Protein AF-A0A9P8F745-F1 (afdb_monomer)

InterPro domains:
  IPR023198 Phosphoglycolate phosphatase-like, domain 2 [G3DSA:1.10.150.240] 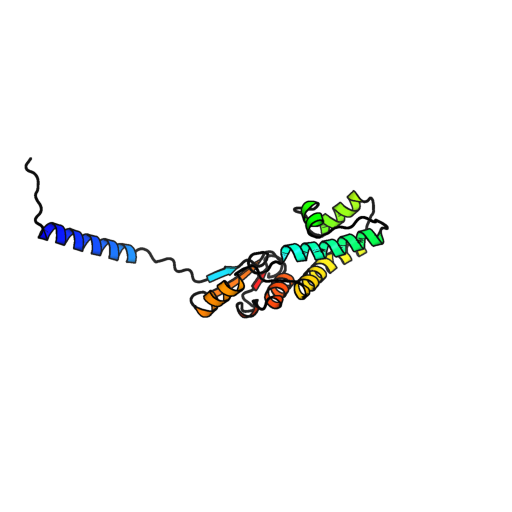(49-125)
  IPR023214 HAD superfamily [G3DSA:3.40.50.1000] (37-180)
  IPR036412 HAD-like superfamily [SSF56784] (22-182)
  IPR041492 Haloacid dehalogenase-like hydrolase [PF13419] (37-172)
  IPR051600 Beta-phosphoglucomutase-like [PTHR46193] (35-173)

Mean predicted aligned error: 8.04 Å

Nearest PDB structures (foldseek):
  6w04-assembly1_A  TM=7.449E-01  e=1.302E-06  Entamoeba histolytica
  4uau-assembly2_B  TM=7.061E-01  e=2.812E-05  Cereibacter sphaeroides
  4uas-assembly2_B  TM=7.141E-01  e=5.387E-05  Cereibacter sphaeroides
  2pke-assembly1_B  TM=6.139E-01  e=7.239E-05  Xanthomonas campestris pv. campestris
  3ddh-assembly1_B  TM=5.940E-01  e=6.837E-04  Bacteroides thetaiotaomicron

Foldseek 3Di:
DDDDDDDPVRVVVVVVVVVVVVVVVVVVDPDPQAAADEFEQDLTWKVQQQLLLQLLQVLLVVVCVVVVHPDGDGSVRLCVVQPPDDSLSSVVVSCVVVVHDDPPVRSVVSVVCSLVSSLVSLLVDMETNPCNLVVLVVVLVVNRYHYAYEYQDDQSNRCSRCVSHVNVVSHDSVRYYHPNYRD

Sequence (183 aa):
MAPVSFSFEQLLGYLILWISIIQWLRWLTPEQKIKEILFDCDNTLVLSEHLAFEACAELANEILEKHGKSDRYTGPQLLKEFVGQNFRGMMVSLQKKYGFEIPEAEFNQYVDRELGKVVETLEKKAEPCDGATEVLEKLFKSKKYGLAVVSSSALSRVQASIRKVGQDKFFPAEHVYSAATSL

Solvent-accessible surface area (backbone atoms only — not comparable to full-atom values): 10322 Å² total; per-residue (Å²): 135,81,83,88,80,77,53,71,66,55,54,50,50,52,50,53,52,51,53,51,50,53,55,52,53,55,69,74,47,78,76,86,72,77,51,68,49,78,35,52,42,73,72,53,41,24,52,41,59,66,44,40,33,35,35,52,16,53,54,52,31,52,54,30,48,77,70,75,42,85,69,76,55,48,20,72,56,44,50,69,73,42,61,97,52,55,72,68,51,42,52,55,51,48,28,67,74,71,73,54,84,72,57,67,73,60,46,49,52,53,57,69,43,44,65,56,43,26,30,54,43,27,57,73,65,38,43,60,27,90,66,30,64,63,51,48,52,54,49,65,72,63,69,68,49,51,54,31,41,47,30,72,52,46,45,68,45,52,51,31,39,32,50,53,55,64,51,39,85,71,34,61,77,93,35,56,44,15,78,64,59,67,123

Radius of gyration: 28.06 Å; Cα contacts (8 Å, |Δi|>4): 211; chains: 1; bounding box: 51×67×80 Å

Structure (mmCIF, N/CA/C/O backbone):
data_AF-A0A9P8F745-F1
#
_entry.id   AF-A0A9P8F745-F1
#
loop_
_atom_site.group_PDB
_atom_site.id
_atom_site.type_symbol
_atom_site.label_atom_id
_atom_site.label_alt_id
_atom_site.label_comp_id
_atom_site.label_asym_id
_atom_site.label_entity_id
_atom_site.label_seq_id
_atom_site.pdbx_PDB_ins_code
_atom_site.Cartn_x
_atom_site.Cartn_y
_atom_site.Cartn_z
_atom_site.occupancy
_atom_site.B_iso_or_equiv
_atom_site.auth_seq_id
_atom_site.auth_comp_id
_atom_site.auth_asym_id
_atom_site.auth_atom_id
_atom_site.pdbx_PDB_model_num
ATOM 1 N N . MET A 1 1 ? -26.066 57.399 45.567 1.00 51.62 1 MET A N 1
ATOM 2 C CA . MET A 1 1 ? -26.634 56.044 45.401 1.00 51.62 1 MET A CA 1
ATOM 3 C C . MET A 1 1 ? -25.919 55.132 46.378 1.00 51.62 1 MET A C 1
ATOM 5 O O . MET A 1 1 ? -24.697 55.100 46.343 1.00 51.62 1 MET A O 1
ATOM 9 N N . ALA A 1 2 ? -26.644 54.504 47.305 1.00 54.00 2 ALA A N 1
ATOM 10 C CA . ALA A 1 2 ? -26.044 53.580 48.267 1.00 54.00 2 ALA A CA 1
ATOM 11 C C . ALA A 1 2 ? -25.648 52.270 47.558 1.00 54.00 2 ALA A C 1
ATOM 13 O O . ALA A 1 2 ? -26.381 51.842 46.662 1.00 54.00 2 ALA A O 1
ATOM 14 N N . PRO A 1 3 ? -24.516 51.640 47.916 1.00 66.88 3 PRO A N 1
ATOM 15 C CA . PRO A 1 3 ? -24.154 50.346 47.357 1.00 66.88 3 PRO A CA 1
ATOM 16 C C . PRO A 1 3 ? -25.160 49.288 47.821 1.00 66.88 3 PRO A C 1
ATOM 18 O O . PRO A 1 3 ? -25.469 49.188 49.008 1.00 66.88 3 PRO A O 1
ATOM 21 N N . VAL A 1 4 ? -25.678 48.505 46.877 1.00 76.69 4 VAL A N 1
ATOM 22 C CA . VAL A 1 4 ? -26.504 47.333 47.179 1.00 76.69 4 VAL A CA 1
ATOM 23 C C . VAL A 1 4 ? -25.579 46.262 47.756 1.00 76.69 4 VAL A C 1
ATOM 25 O O . VAL A 1 4 ? -24.688 45.781 47.056 1.00 76.69 4 VAL A O 1
ATOM 28 N N . SER A 1 5 ? -25.751 45.917 49.032 1.00 78.12 5 SER A N 1
ATOM 29 C CA . SER A 1 5 ? -25.056 44.793 49.661 1.00 78.12 5 SER A CA 1
ATOM 30 C C . SER A 1 5 ? -25.930 43.543 49.594 1.00 78.12 5 SER A C 1
ATOM 32 O O . SER A 1 5 ? -27.111 43.574 49.935 1.00 78.12 5 SER A O 1
ATOM 34 N N . PHE A 1 6 ? -25.348 42.436 49.139 1.00 84.62 6 PHE A N 1
ATOM 35 C CA . PHE A 1 6 ? -26.005 41.132 49.151 1.00 84.62 6 PHE A CA 1
ATOM 36 C C . PHE A 1 6 ? -25.604 40.362 50.405 1.00 84.62 6 PHE A C 1
ATOM 38 O O . PHE A 1 6 ? -24.438 40.391 50.810 1.00 84.62 6 PHE A O 1
ATOM 45 N N . SER A 1 7 ? -26.558 39.655 51.011 1.00 89.06 7 SER A N 1
ATOM 46 C CA . SER A 1 7 ? -26.241 38.713 52.084 1.00 89.06 7 SER A CA 1
ATOM 47 C C . SER A 1 7 ? -25.513 37.486 51.522 1.00 89.06 7 SER A C 1
ATOM 49 O O . SER A 1 7 ? -25.638 37.143 50.344 1.00 89.06 7 SER A O 1
ATOM 51 N N . PHE A 1 8 ? -24.765 36.788 52.377 1.00 87.19 8 PHE A N 1
ATOM 52 C CA . PHE A 1 8 ? -24.106 35.533 52.006 1.00 87.19 8 PHE A CA 1
ATOM 53 C C . PHE A 1 8 ? -25.104 34.492 51.467 1.00 87.19 8 PHE A C 1
ATOM 55 O O . PHE A 1 8 ? -24.829 33.826 50.472 1.00 87.19 8 PHE A O 1
ATOM 62 N N . GLU A 1 9 ? -26.295 34.405 52.064 1.00 91.38 9 GLU A N 1
ATOM 63 C CA . GLU A 1 9 ? -27.364 33.502 51.621 1.00 91.38 9 GLU A CA 1
ATOM 64 C C . GLU A 1 9 ? -27.894 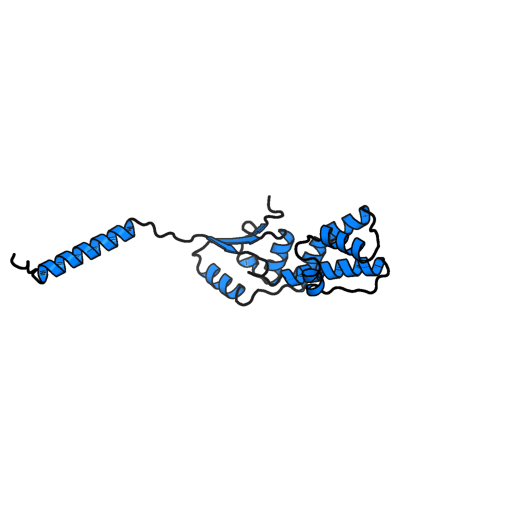33.855 50.226 1.00 91.38 9 GLU A C 1
ATOM 66 O O . GLU A 1 9 ? -28.142 32.961 49.418 1.00 91.38 9 GLU A O 1
ATOM 71 N N . GLN A 1 10 ? -28.015 35.148 49.904 1.00 88.56 10 GLN A N 1
ATOM 72 C CA . GLN A 1 10 ? -28.413 35.594 48.567 1.00 88.56 10 GLN A CA 1
ATOM 73 C C . GLN A 1 10 ? -27.355 35.225 47.526 1.00 88.56 10 GLN A C 1
ATOM 75 O O . GLN A 1 10 ? -27.693 34.692 46.471 1.00 88.56 10 GLN A O 1
ATOM 80 N N . LEU A 1 11 ? -26.074 35.450 47.832 1.00 89.00 11 LEU A N 1
ATOM 81 C CA . LEU A 1 11 ? -24.965 35.057 46.958 1.00 89.00 11 LEU A CA 1
ATOM 82 C C . LEU A 1 11 ? -24.930 33.539 46.731 1.00 89.00 11 LEU A C 1
ATOM 84 O O . LEU A 1 11 ? -24.741 33.095 45.598 1.00 89.00 11 LEU A O 1
ATOM 88 N N . LEU A 1 12 ? -25.176 32.745 47.778 1.00 90.44 12 LEU A N 1
ATOM 89 C CA . LEU A 1 12 ? -25.261 31.288 47.679 1.00 90.44 12 LEU A CA 1
ATOM 90 C C . LEU A 1 12 ? -26.456 30.846 46.819 1.00 90.44 12 LEU A C 1
ATOM 92 O O . LEU A 1 12 ? -26.308 29.971 45.967 1.00 90.44 12 LEU A O 1
ATOM 96 N N . GLY A 1 13 ? -27.617 31.487 46.981 1.00 90.19 13 GLY A N 1
ATOM 97 C CA . GLY A 1 13 ? -28.804 31.238 46.160 1.00 90.19 13 GLY A CA 1
ATOM 98 C C . GLY A 1 13 ? -28.572 31.530 44.675 1.00 90.19 13 GLY A C 1
ATOM 99 O O . GLY A 1 13 ? -28.909 30.703 43.826 1.00 90.19 13 GLY A O 1
ATOM 100 N N . TYR A 1 14 ? -27.928 32.657 44.348 1.00 91.25 14 TYR A N 1
ATOM 101 C CA . TYR A 1 14 ? -27.549 32.967 42.967 1.00 91.25 14 TYR A CA 1
ATOM 102 C C . TYR A 1 14 ? -26.562 31.944 42.405 1.00 91.25 14 TYR A C 1
ATOM 104 O O . TYR A 1 14 ? -26.736 31.504 41.271 1.00 91.25 14 TYR A O 1
ATOM 112 N N . LEU A 1 15 ? -25.564 31.518 43.184 1.00 89.38 15 LEU A N 1
ATOM 113 C CA . LEU A 1 15 ? -24.601 30.506 42.751 1.00 89.38 15 LEU A CA 1
ATOM 114 C C . LEU A 1 15 ? -25.287 29.169 42.424 1.00 89.38 15 LEU A C 1
ATOM 116 O O . LEU A 1 15 ? -25.011 28.580 41.381 1.00 89.38 15 LEU A O 1
ATOM 120 N N . ILE A 1 16 ? -26.213 28.713 43.272 1.00 91.44 16 ILE A N 1
ATOM 121 C CA . ILE A 1 16 ? -26.980 27.477 43.045 1.00 91.44 16 ILE A CA 1
ATOM 122 C C . ILE A 1 16 ? -27.846 27.594 41.783 1.00 91.44 16 ILE A C 1
ATOM 124 O O . ILE A 1 16 ? -27.880 26.664 40.969 1.00 91.44 16 ILE A O 1
ATOM 128 N N . LEU A 1 17 ? -28.511 28.737 41.581 1.00 90.12 17 LEU A N 1
ATOM 129 C CA . LEU A 1 17 ? -29.313 28.997 40.385 1.00 90.12 17 LEU A CA 1
ATOM 130 C C . LEU A 1 17 ? -28.442 28.978 39.120 1.00 90.12 17 LEU A C 1
ATOM 132 O O . LEU A 1 17 ? -28.791 28.320 38.143 1.00 90.12 17 LEU A O 1
ATOM 136 N N . TRP A 1 18 ? -27.277 29.629 39.154 1.00 89.12 18 TRP A N 1
ATOM 137 C CA . TRP A 1 18 ? -26.322 29.641 38.045 1.00 89.12 18 TRP A CA 1
ATOM 138 C C . TRP A 1 18 ? -25.761 28.250 37.734 1.00 89.12 18 TRP A C 1
ATOM 140 O O . TRP A 1 18 ? -25.708 27.874 36.565 1.00 89.12 18 TRP A O 1
ATOM 150 N N . I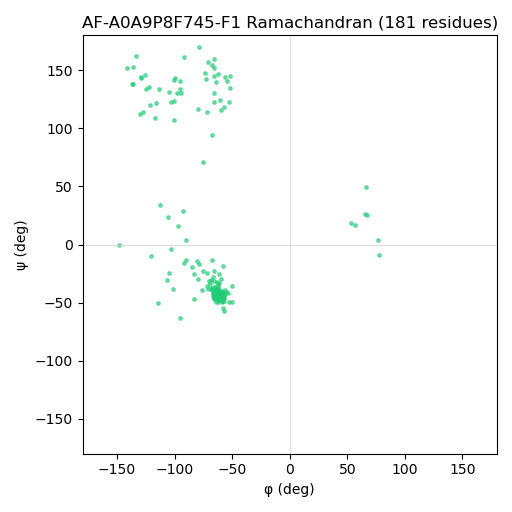LE A 1 19 ? -25.405 27.447 38.744 1.00 89.25 19 ILE A N 1
ATOM 151 C CA . ILE A 1 19 ? -24.969 26.052 38.548 1.00 89.25 19 ILE A CA 1
ATOM 152 C C . ILE A 1 19 ? -26.082 25.229 37.890 1.00 89.25 19 ILE A C 1
ATOM 154 O O . ILE A 1 19 ? -25.815 24.471 36.957 1.00 89.25 19 ILE A O 1
ATOM 158 N N . SER A 1 20 ? -27.327 25.410 38.333 1.00 86.19 20 SER A N 1
ATOM 159 C CA . SER A 1 20 ? -28.492 24.705 37.787 1.00 86.19 20 SER A CA 1
ATOM 160 C C . SER A 1 20 ? -28.756 25.093 36.330 1.00 86.19 20 SER A C 1
ATOM 162 O O . SER A 1 20 ? -28.989 24.224 35.493 1.00 86.19 20 SER A O 1
ATOM 164 N N . ILE A 1 21 ? -28.641 26.384 36.001 1.00 87.25 21 ILE A N 1
ATOM 165 C CA . ILE A 1 21 ? -28.754 26.891 34.628 1.00 87.25 21 ILE A CA 1
ATOM 166 C C . ILE A 1 21 ? -27.624 26.336 33.753 1.00 87.25 21 ILE A C 1
ATOM 168 O O . ILE A 1 21 ? -27.895 25.875 32.652 1.00 87.25 21 ILE A O 1
ATOM 172 N N . ILE A 1 22 ? -26.374 26.308 34.228 1.00 83.75 22 ILE A N 1
ATOM 173 C CA . ILE A 1 22 ? -25.235 25.746 33.478 1.00 83.75 22 ILE A CA 1
ATOM 174 C C . ILE A 1 22 ? -25.420 24.243 33.231 1.00 83.75 22 ILE A C 1
ATOM 176 O O . ILE A 1 22 ? -25.158 23.763 32.127 1.00 83.75 22 ILE A O 1
ATOM 180 N N . GLN A 1 23 ? -25.884 23.488 34.231 1.00 80.12 23 GLN A N 1
ATOM 181 C CA . GLN A 1 23 ? -26.196 22.069 34.059 1.00 80.12 23 GLN A CA 1
ATOM 182 C C . GLN A 1 23 ? -27.321 21.874 33.039 1.00 80.12 23 GLN A C 1
ATOM 184 O O . GLN A 1 23 ? -27.172 21.063 32.130 1.00 80.12 23 GLN A O 1
ATOM 189 N N . TRP A 1 24 ? -28.400 22.653 33.124 1.00 79.38 24 TRP A N 1
ATOM 190 C CA . TRP A 1 24 ? -29.508 22.607 32.169 1.00 79.38 24 TRP A CA 1
ATOM 191 C C . TRP A 1 24 ? -29.086 23.010 30.745 1.00 79.38 24 TRP A C 1
ATOM 193 O O . TRP A 1 24 ? -29.456 22.347 29.780 1.00 79.38 24 TRP A O 1
ATOM 203 N N . LEU A 1 25 ? -28.225 24.020 30.598 1.00 78.19 25 LEU A N 1
ATOM 204 C CA . LEU A 1 25 ? -27.642 24.410 29.311 1.00 78.19 25 LEU A CA 1
ATOM 205 C C . LEU A 1 25 ? -26.753 23.303 28.717 1.00 78.19 25 LEU A C 1
ATOM 207 O O . LEU A 1 25 ? -26.805 23.087 27.510 1.00 78.19 25 LEU A O 1
ATOM 211 N N . ARG A 1 26 ? -26.003 22.541 29.534 1.00 71.81 26 ARG A N 1
ATOM 212 C CA . ARG A 1 26 ? -25.267 21.345 29.059 1.00 71.81 26 ARG A CA 1
ATOM 213 C C . ARG A 1 26 ? -26.200 20.251 28.538 1.00 71.81 26 ARG A C 1
ATOM 215 O O . ARG A 1 26 ? -25.819 19.542 27.616 1.00 71.81 26 ARG A O 1
ATOM 222 N N . TRP A 1 27 ? -27.407 20.122 29.091 1.00 66.88 27 TRP A N 1
ATOM 223 C CA . TRP A 1 27 ? -28.435 19.204 28.581 1.00 66.88 27 TRP A CA 1
ATOM 224 C C . TRP A 1 27 ? -29.059 19.672 27.257 1.00 66.88 27 TRP A C 1
ATOM 226 O O . TRP A 1 27 ? -29.545 18.842 26.492 1.00 66.88 27 TRP A O 1
ATOM 236 N N . LEU A 1 28 ? -29.031 20.977 26.969 1.00 72.56 28 LEU A N 1
ATOM 237 C CA . LEU A 1 28 ? -29.538 21.551 25.718 1.00 72.56 28 LEU A CA 1
ATOM 238 C C . LEU A 1 28 ? -28.560 21.433 24.544 1.00 72.56 28 LEU A C 1
ATOM 240 O O . LEU A 1 28 ? -28.965 21.601 23.396 1.00 72.56 28 LEU A O 1
ATOM 244 N N . THR A 1 29 ? -27.294 21.115 24.808 1.00 63.59 29 THR A N 1
ATOM 245 C CA . THR A 1 29 ? -26.320 20.750 23.779 1.00 63.59 29 THR A CA 1
ATOM 246 C C . THR A 1 29 ? -26.176 19.231 23.756 1.00 63.59 29 THR A C 1
ATOM 248 O O . THR A 1 29 ? -25.564 18.681 24.674 1.00 63.59 29 THR A O 1
ATOM 251 N N . PRO A 1 30 ? -26.706 18.519 22.743 1.00 67.12 30 PRO A N 1
ATOM 252 C CA . PRO A 1 30 ? -26.420 17.103 22.590 1.00 67.12 30 PRO A CA 1
ATOM 253 C C . PRO A 1 30 ? -24.906 16.934 22.496 1.00 67.12 30 PRO A C 1
ATOM 255 O O . PRO A 1 30 ? -24.269 17.478 21.594 1.00 67.12 30 PRO A O 1
ATOM 258 N N . GLU A 1 31 ? -24.320 16.207 23.441 1.00 70.31 31 GLU A N 1
ATOM 259 C CA . GLU A 1 31 ? -22.910 15.853 23.369 1.00 70.31 31 GLU A CA 1
ATOM 260 C C . GLU A 1 31 ? -22.712 15.045 22.078 1.00 70.31 31 GLU A C 1
ATOM 262 O O . GLU A 1 31 ? -23.325 13.987 21.898 1.00 70.31 31 GLU A O 1
ATOM 267 N N . GLN A 1 32 ? -21.930 15.575 21.134 1.00 72.44 32 GLN A N 1
ATOM 268 C CA . GLN A 1 32 ? -21.650 14.885 19.878 1.00 72.44 32 GLN A CA 1
ATOM 269 C C . GLN A 1 32 ? -20.804 13.648 20.183 1.00 72.44 32 GLN A C 1
ATOM 271 O O . GLN A 1 32 ? -19.583 13.711 20.310 1.00 72.44 32 GLN A O 1
ATOM 276 N N . LYS A 1 33 ? -21.473 12.505 20.344 1.00 85.25 33 LYS A N 1
ATOM 277 C CA . LYS A 1 33 ? -20.813 11.225 20.580 1.00 85.25 33 LYS A CA 1
ATOM 278 C C . LYS A 1 33 ? -20.309 10.670 19.258 1.00 85.25 33 LYS A C 1
ATOM 280 O O . LYS A 1 33 ? -21.103 10.345 18.376 1.00 85.25 33 LYS A O 1
ATOM 285 N N . ILE A 1 34 ? -18.991 10.538 19.154 1.00 91.81 34 ILE A N 1
ATOM 286 C CA . ILE A 1 34 ? -18.337 9.802 18.073 1.00 91.81 34 ILE A CA 1
ATOM 287 C C . ILE A 1 34 ? -18.818 8.349 18.143 1.00 91.81 34 ILE A C 1
ATOM 289 O O . ILE A 1 34 ? -18.726 7.720 19.197 1.00 91.81 34 ILE A O 1
ATOM 293 N N . LYS A 1 35 ? -19.365 7.841 17.035 1.00 94.94 35 LYS A N 1
ATOM 294 C CA . LYS A 1 35 ? -19.859 6.458 16.916 1.00 94.94 35 LYS A CA 1
ATOM 295 C C . LYS A 1 35 ? -18.944 5.576 16.077 1.00 94.94 35 LYS A C 1
ATOM 297 O O . LYS A 1 35 ? -18.853 4.386 16.339 1.00 94.94 35 LYS A O 1
ATOM 302 N N . GLU A 1 36 ? -18.266 6.171 15.105 1.00 96.31 36 GLU A N 1
ATOM 303 C CA . GLU A 1 36 ? -17.470 5.475 14.101 1.00 96.31 36 GLU A CA 1
ATOM 304 C C . GLU A 1 36 ? -16.079 6.096 14.034 1.00 96.31 36 GLU A C 1
ATOM 306 O O . GLU A 1 36 ? -15.938 7.318 14.151 1.00 96.31 36 GLU A O 1
ATOM 311 N N . ILE A 1 37 ? -15.063 5.263 13.826 1.00 97.75 37 ILE A N 1
ATOM 312 C CA . ILE A 1 37 ? -13.706 5.702 13.506 1.00 97.75 37 ILE A CA 1
ATOM 313 C C . ILE A 1 37 ? -13.326 5.083 12.165 1.00 97.75 37 ILE A C 1
ATOM 315 O O . ILE A 1 37 ? -13.315 3.860 12.010 1.00 97.75 37 ILE A O 1
ATOM 319 N N . LEU A 1 38 ? -13.031 5.952 11.202 1.00 98.19 38 LEU A N 1
ATOM 320 C CA . LEU A 1 38 ? -12.648 5.577 9.849 1.00 98.19 38 LEU A CA 1
ATOM 321 C C . LEU A 1 38 ? -11.134 5.737 9.712 1.00 98.19 38 LEU A C 1
ATOM 323 O O . LEU A 1 38 ? -10.607 6.823 9.954 1.00 98.19 38 LEU A O 1
ATOM 327 N N . PHE A 1 39 ? -10.449 4.660 9.349 1.00 98.50 39 PHE A N 1
ATOM 328 C CA . PHE A 1 39 ? -8.999 4.631 9.206 1.00 98.50 39 PHE A CA 1
ATOM 329 C C . PHE A 1 39 ? -8.616 4.642 7.737 1.00 98.50 39 PHE A C 1
ATOM 331 O O . PHE A 1 39 ? -9.111 3.818 6.971 1.00 98.50 39 PHE A O 1
ATOM 338 N N . ASP A 1 40 ? -7.688 5.514 7.359 1.00 98.00 40 ASP A N 1
ATOM 339 C CA . ASP A 1 40 ? -6.922 5.273 6.139 1.00 98.00 40 ASP A CA 1
ATOM 340 C C . ASP A 1 40 ? -6.033 4.030 6.311 1.00 98.00 40 ASP A C 1
ATOM 342 O O . ASP A 1 40 ? -5.757 3.600 7.430 1.00 98.00 40 ASP A O 1
ATOM 346 N N . CYS A 1 41 ? -5.600 3.427 5.208 1.00 97.69 41 CYS A N 1
ATOM 347 C CA . CYS A 1 41 ? -4.725 2.262 5.214 1.00 97.69 41 CYS A CA 1
ATOM 348 C C . CYS A 1 41 ? -3.255 2.665 5.069 1.00 97.69 41 CYS A C 1
ATOM 350 O O . CYS A 1 41 ? -2.447 2.400 5.966 1.00 97.69 41 CYS A O 1
ATOM 352 N N . ASP A 1 42 ? -2.910 3.271 3.931 1.00 95.75 42 ASP A N 1
ATOM 353 C CA . ASP A 1 42 ? -1.524 3.515 3.545 1.00 95.75 42 ASP A CA 1
ATOM 354 C C . ASP A 1 42 ? -0.865 4.516 4.498 1.00 95.75 42 ASP A C 1
ATOM 356 O O . ASP A 1 42 ? -1.350 5.622 4.711 1.00 95.75 42 ASP A O 1
ATOM 360 N N . ASN A 1 43 ? 0.232 4.093 5.124 1.00 95.44 43 ASN A N 1
ATOM 361 C CA . ASN A 1 43 ? 1.026 4.874 6.073 1.00 95.44 43 ASN A CA 1
ATOM 362 C C . ASN A 1 43 ? 0.239 5.415 7.288 1.00 95.44 43 ASN A C 1
ATOM 364 O O . ASN A 1 43 ? 0.727 6.284 8.010 1.00 95.44 43 ASN A O 1
ATOM 368 N N . THR A 1 44 ? -0.949 4.861 7.542 1.00 97.88 44 THR A N 1
ATOM 369 C CA . THR A 1 44 ? -1.751 5.087 8.753 1.00 97.88 44 THR A CA 1
ATOM 370 C C . THR A 1 44 ? -1.857 3.800 9.565 1.00 97.88 44 THR A C 1
ATOM 372 O O . THR A 1 44 ? -1.580 3.788 10.763 1.00 97.88 44 THR A O 1
ATOM 375 N N . LEU A 1 45 ? -2.234 2.701 8.907 1.00 98.50 45 LEU A N 1
ATOM 376 C CA . LEU A 1 45 ? -2.332 1.374 9.515 1.00 98.50 45 LEU A CA 1
ATOM 377 C C . LEU A 1 45 ? -1.135 0.486 9.172 1.00 98.50 45 LEU A C 1
ATOM 379 O O . LEU A 1 45 ? -0.665 -0.280 10.020 1.00 98.50 45 LEU A O 1
ATOM 383 N N . VAL A 1 46 ? -0.652 0.591 7.933 1.00 98.50 46 VAL A N 1
ATOM 384 C CA . VAL A 1 46 ? 0.374 -0.279 7.351 1.00 98.50 46 VAL A CA 1
ATOM 385 C C . VAL A 1 46 ? 1.393 0.564 6.589 1.00 98.50 46 VAL A C 1
ATOM 387 O O . VAL A 1 46 ? 1.024 1.468 5.842 1.00 98.50 46 VAL A O 1
ATOM 390 N N . LEU A 1 47 ? 2.679 0.243 6.731 1.00 97.19 47 LEU A N 1
ATOM 391 C CA . LEU A 1 47 ? 3.773 0.842 5.964 1.00 97.19 47 LEU A CA 1
ATOM 392 C C . LEU A 1 47 ? 3.782 0.278 4.532 1.00 97.19 47 LEU A C 1
ATOM 394 O O . LEU A 1 47 ? 4.637 -0.523 4.166 1.00 97.19 47 LEU A O 1
ATOM 398 N N . SER A 1 48 ? 2.804 0.660 3.715 1.00 95.12 48 SER A N 1
ATOM 399 C CA . SER A 1 48 ? 2.547 0.047 2.403 1.00 95.12 48 SER A CA 1
ATOM 400 C C . SER A 1 48 ? 2.993 0.887 1.209 1.00 95.12 48 SER A C 1
ATOM 402 O O . SER A 1 48 ? 3.270 0.324 0.150 1.00 95.12 48 SER A O 1
ATOM 404 N N . GLU A 1 49 ? 3.104 2.211 1.340 1.00 91.75 49 GLU A N 1
ATOM 405 C CA . GLU A 1 49 ? 3.398 3.080 0.195 1.00 91.75 49 GLU A CA 1
ATOM 406 C C . GLU A 1 49 ? 4.781 2.796 -0.409 1.00 91.75 49 GLU A C 1
ATOM 408 O O . GLU A 1 49 ? 4.913 2.608 -1.619 1.00 91.75 49 GLU A O 1
ATOM 413 N N . HIS A 1 50 ? 5.811 2.679 0.432 1.00 92.19 50 HIS A N 1
ATOM 414 C CA . HIS A 1 50 ? 7.171 2.404 -0.033 1.00 92.19 50 HIS A CA 1
ATOM 415 C C . HIS A 1 50 ? 7.289 1.046 -0.749 1.00 92.19 50 HIS A C 1
ATOM 417 O O . HIS A 1 50 ? 8.022 0.940 -1.732 1.00 92.19 50 HIS A O 1
ATOM 423 N N . LEU A 1 51 ? 6.523 0.039 -0.314 1.00 95.56 51 LEU A N 1
ATOM 424 C CA . LEU A 1 51 ? 6.461 -1.287 -0.939 1.00 95.56 51 LEU A CA 1
ATOM 425 C C . LEU A 1 51 ? 5.730 -1.259 -2.283 1.00 95.56 51 LEU A C 1
ATOM 427 O O . LEU A 1 51 ? 6.131 -1.954 -3.216 1.00 95.56 51 LEU A O 1
ATOM 431 N N . ALA A 1 52 ? 4.688 -0.434 -2.414 1.00 93.00 52 ALA A N 1
ATOM 432 C CA . ALA A 1 52 ? 4.037 -0.215 -3.702 1.00 93.00 52 ALA A CA 1
ATOM 433 C C . ALA A 1 52 ? 5.013 0.416 -4.709 1.00 93.00 52 ALA A C 1
ATOM 435 O O . ALA A 1 52 ? 5.102 -0.030 -5.852 1.00 93.00 52 ALA A O 1
ATOM 436 N N . PHE A 1 53 ? 5.819 1.390 -4.277 1.00 92.38 53 PHE A N 1
ATOM 437 C CA . PHE A 1 53 ? 6.858 1.965 -5.134 1.00 92.38 53 PHE A CA 1
ATOM 438 C C . PHE A 1 53 ? 8.005 0.998 -5.432 1.00 92.38 53 PHE A C 1
ATOM 440 O O . PHE A 1 53 ? 8.538 1.023 -6.539 1.00 92.38 53 PHE A O 1
ATOM 447 N N . GLU A 1 54 ? 8.377 0.130 -4.492 1.00 94.81 54 GLU A N 1
ATOM 448 C CA . GLU A 1 54 ? 9.339 -0.947 -4.741 1.00 94.81 54 GLU A CA 1
ATOM 449 C C . GLU A 1 54 ? 8.837 -1.897 -5.840 1.00 94.81 54 GLU A C 1
ATOM 451 O O . GLU A 1 54 ? 9.563 -2.166 -6.795 1.00 94.81 54 GLU A O 1
ATOM 456 N N . ALA A 1 55 ? 7.572 -2.321 -5.773 1.00 95.69 55 ALA A N 1
ATOM 457 C CA . ALA A 1 55 ? 6.936 -3.148 -6.799 1.00 95.69 55 ALA A CA 1
ATOM 458 C C . ALA A 1 55 ? 6.924 -2.468 -8.182 1.00 95.69 55 ALA A C 1
ATOM 460 O O . ALA A 1 55 ? 7.282 -3.087 -9.188 1.00 95.69 55 ALA A O 1
ATOM 461 N N . CYS A 1 56 ? 6.571 -1.181 -8.237 1.00 95.00 56 CYS A N 1
ATOM 462 C CA . CYS A 1 56 ? 6.634 -0.388 -9.465 1.00 95.00 56 CYS A CA 1
ATOM 463 C C . CYS A 1 56 ? 8.064 -0.269 -10.010 1.00 95.00 56 CYS A C 1
ATOM 465 O O . CYS A 1 56 ? 8.260 -0.300 -11.225 1.00 95.00 56 CYS A O 1
ATOM 467 N N . ALA A 1 57 ? 9.066 -0.160 -9.133 1.00 95.75 57 ALA A N 1
ATOM 468 C CA . ALA A 1 57 ? 10.471 -0.105 -9.526 1.00 95.75 57 ALA A CA 1
ATOM 469 C C . ALA A 1 57 ? 10.960 -1.429 -10.110 1.00 95.75 57 ALA A C 1
ATOM 471 O O . ALA A 1 57 ? 11.678 -1.411 -11.107 1.00 95.75 57 ALA A O 1
ATOM 472 N N . GLU A 1 58 ? 10.523 -2.567 -9.571 1.00 96.56 58 GLU A N 1
ATOM 473 C CA . GLU A 1 58 ? 10.803 -3.874 -10.172 1.00 96.56 58 GLU A CA 1
ATOM 474 C C . GLU A 1 58 ? 10.249 -3.969 -11.604 1.00 96.56 58 GLU A C 1
ATOM 476 O O . GLU A 1 58 ? 10.984 -4.360 -12.511 1.00 96.56 58 GLU A O 1
ATOM 481 N N . LEU A 1 59 ? 9.004 -3.536 -11.844 1.00 97.19 59 LEU A N 1
ATOM 482 C CA . LEU A 1 59 ? 8.425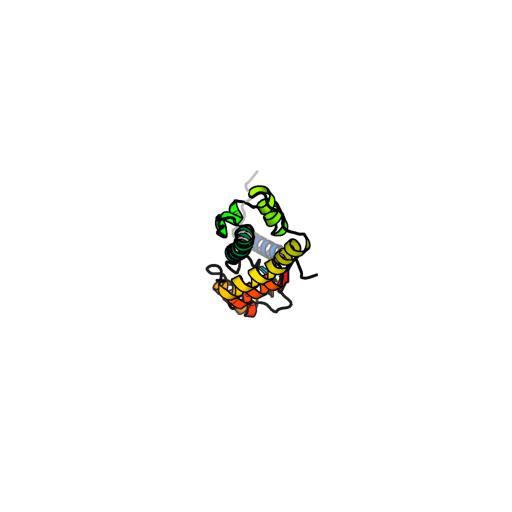 -3.526 -13.196 1.00 97.19 59 LEU A CA 1
ATOM 483 C C . LEU A 1 59 ? 9.127 -2.532 -14.130 1.00 97.19 59 LEU A C 1
ATOM 485 O O . LEU A 1 59 ? 9.404 -2.859 -15.282 1.00 97.19 59 LEU A O 1
ATOM 489 N N . ALA A 1 60 ? 9.458 -1.334 -13.644 1.00 96.00 60 ALA A N 1
ATOM 490 C CA . ALA A 1 60 ? 10.228 -0.363 -14.417 1.00 96.00 60 ALA A CA 1
ATOM 491 C C . ALA A 1 60 ? 11.599 -0.926 -14.822 1.00 96.00 60 ALA A C 1
ATOM 493 O O . ALA A 1 60 ? 12.025 -0.769 -15.965 1.00 96.00 60 ALA A O 1
ATOM 494 N N . ASN A 1 61 ? 12.272 -1.625 -13.908 1.00 97.25 61 ASN A N 1
ATOM 495 C CA . ASN A 1 61 ? 13.560 -2.260 -14.162 1.00 97.25 61 ASN A CA 1
ATOM 496 C C . ASN A 1 61 ? 13.450 -3.416 -15.163 1.00 97.25 61 ASN A C 1
ATOM 498 O O . ASN A 1 61 ? 14.320 -3.536 -16.022 1.00 97.25 61 ASN A O 1
ATOM 502 N N . GLU A 1 62 ? 12.376 -4.212 -15.104 1.00 96.94 62 GLU A N 1
ATOM 503 C CA . GLU A 1 62 ? 12.072 -5.250 -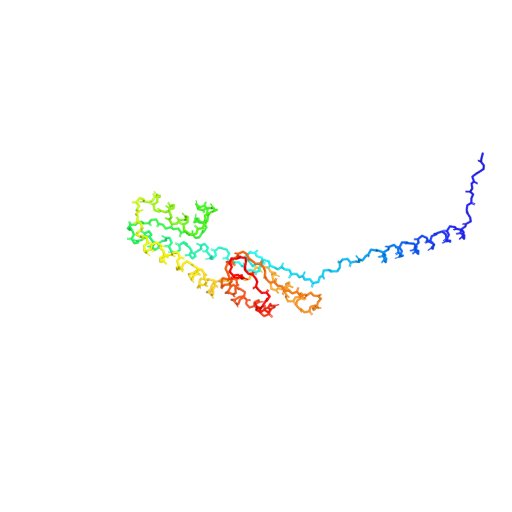16.101 1.00 96.94 62 GLU A CA 1
ATOM 504 C C . GLU A 1 62 ? 11.937 -4.640 -17.508 1.00 96.94 62 GLU A C 1
ATOM 506 O O . GLU A 1 62 ? 12.552 -5.120 -18.462 1.00 96.94 62 GLU A O 1
ATOM 511 N N . ILE A 1 63 ? 11.196 -3.531 -17.629 1.00 96.31 63 ILE A N 1
ATOM 512 C CA . ILE A 1 63 ? 11.027 -2.801 -18.894 1.00 96.31 63 ILE A CA 1
ATOM 513 C C . ILE A 1 63 ? 12.381 -2.297 -19.410 1.00 96.31 63 ILE A C 1
ATOM 515 O O . ILE A 1 63 ? 12.695 -2.468 -20.589 1.00 96.31 63 ILE A O 1
ATOM 519 N N . LEU A 1 64 ? 13.1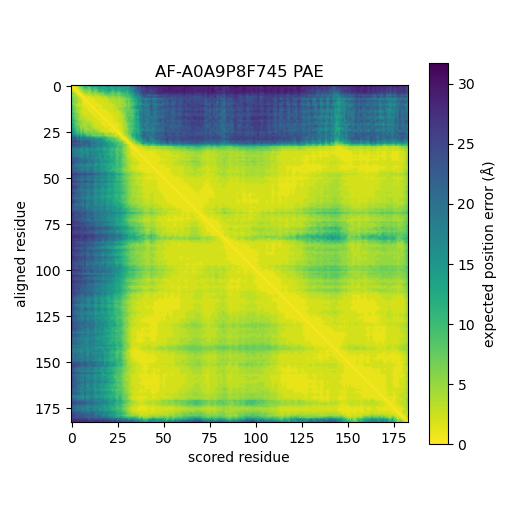95 -1.683 -18.547 1.00 97.06 64 LEU A N 1
ATOM 520 C CA . LEU A 1 64 ? 14.515 -1.167 -18.918 1.00 97.06 64 LEU A CA 1
ATOM 521 C C . LEU A 1 64 ? 15.444 -2.277 -19.398 1.00 97.06 64 LEU A C 1
ATOM 523 O O . LEU A 1 64 ? 16.099 -2.1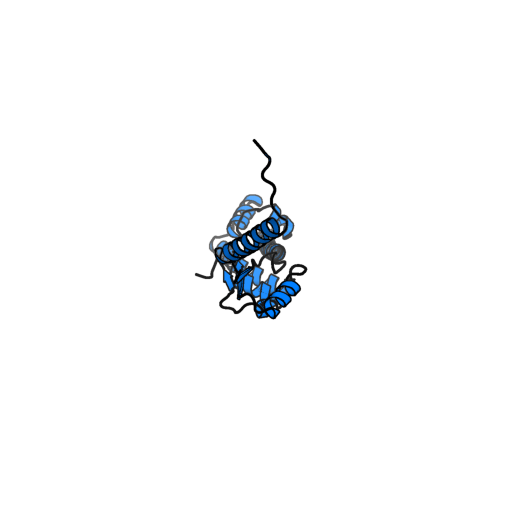26 -20.429 1.00 97.06 64 LEU A O 1
ATOM 527 N N . GLU A 1 65 ? 15.470 -3.399 -18.685 1.00 97.56 65 GLU A N 1
ATOM 528 C CA . GLU A 1 65 ? 16.272 -4.562 -19.045 1.00 97.56 65 GLU A CA 1
ATOM 529 C C . GLU A 1 65 ? 15.887 -5.116 -20.413 1.00 97.56 65 GLU A C 1
ATOM 531 O O . GLU A 1 65 ? 16.756 -5.314 -21.265 1.00 97.56 65 GLU A O 1
ATOM 536 N N . LYS A 1 66 ? 14.583 -5.268 -20.667 1.00 96.94 66 LYS A N 1
ATOM 537 C CA . LYS A 1 66 ? 14.063 -5.739 -21.953 1.00 96.94 66 LYS A CA 1
ATOM 538 C C . LYS A 1 66 ? 14.450 -4.830 -23.126 1.00 96.94 66 LYS A C 1
ATOM 540 O O . LYS A 1 66 ? 14.639 -5.316 -24.238 1.00 96.94 66 LYS A O 1
ATOM 545 N N . HIS A 1 67 ? 14.631 -3.532 -22.876 1.00 96.75 67 HIS A N 1
ATOM 546 C CA . HIS A 1 67 ? 15.068 -2.544 -23.872 1.00 96.75 67 HIS A CA 1
ATOM 547 C C . HIS A 1 67 ? 16.582 -2.266 -23.835 1.00 96.75 67 HIS A C 1
ATOM 549 O O . HIS A 1 67 ? 17.047 -1.258 -24.378 1.00 96.75 67 HIS A O 1
ATOM 555 N N . GLY A 1 68 ? 17.366 -3.137 -23.188 1.00 96.81 68 GLY A N 1
ATOM 556 C CA . GLY A 1 68 ? 18.828 -3.058 -23.161 1.00 96.81 68 GLY A CA 1
ATOM 557 C C . GLY A 1 68 ? 19.379 -1.852 -22.397 1.00 96.81 68 GLY A C 1
ATOM 558 O O . GLY A 1 68 ? 20.477 -1.385 -22.697 1.00 96.81 68 GLY A O 1
ATOM 559 N N . LYS A 1 69 ? 18.626 -1.304 -21.436 1.00 97.00 69 LYS A N 1
ATOM 560 C CA . LYS A 1 69 ? 19.054 -0.180 -20.593 1.00 97.00 69 LYS A CA 1
ATOM 561 C C . LYS A 1 69 ? 19.629 -0.701 -19.273 1.00 97.00 69 LYS A C 1
ATOM 563 O O . LYS A 1 69 ? 19.048 -1.570 -18.622 1.00 97.00 69 LYS A O 1
ATOM 568 N N . SER A 1 70 ? 20.776 -0.157 -18.870 1.00 96.00 70 SER A N 1
ATOM 569 C CA . SER A 1 70 ? 21.495 -0.555 -17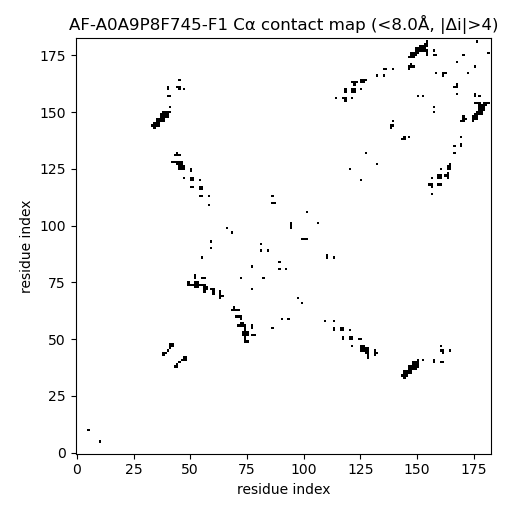.649 1.00 96.00 70 SER A CA 1
ATOM 570 C C . SER A 1 70 ? 21.004 0.141 -16.382 1.00 96.00 70 SER A C 1
ATOM 572 O O . SER A 1 70 ? 21.268 -0.344 -15.286 1.00 96.00 70 SER A O 1
ATOM 574 N N . ASP A 1 71 ? 20.310 1.271 -16.515 1.00 95.56 71 ASP A N 1
ATOM 575 C CA . ASP A 1 71 ? 19.809 2.025 -15.368 1.00 95.56 71 ASP A CA 1
ATOM 576 C C . ASP A 1 71 ? 18.805 1.206 -14.556 1.00 95.56 71 ASP A C 1
ATOM 578 O O . ASP A 1 71 ? 18.050 0.395 -15.101 1.00 95.56 71 ASP A O 1
ATOM 582 N N . ARG A 1 72 ? 18.802 1.417 -13.238 1.00 96.50 72 ARG A N 1
ATOM 583 C CA . ARG A 1 72 ? 17.895 0.750 -12.305 1.00 96.50 72 ARG A CA 1
ATOM 584 C C . ARG A 1 72 ? 17.355 1.742 -11.286 1.00 96.50 72 ARG A C 1
ATOM 586 O O . ARG A 1 72 ? 18.098 2.570 -10.762 1.00 96.50 72 ARG A O 1
ATOM 593 N N . TYR A 1 73 ? 16.068 1.617 -10.998 1.00 95.50 73 TYR A N 1
ATOM 594 C CA . TYR A 1 73 ? 15.365 2.372 -9.976 1.00 95.50 73 TYR A CA 1
ATOM 595 C C . TYR A 1 73 ? 15.192 1.540 -8.712 1.00 95.50 73 TYR A C 1
ATOM 597 O O . TYR A 1 73 ? 14.882 0.350 -8.756 1.00 95.50 73 TYR A O 1
ATOM 605 N N . THR A 1 74 ? 15.329 2.207 -7.576 1.00 95.62 74 THR A N 1
ATOM 606 C CA . THR A 1 74 ? 14.718 1.808 -6.307 1.00 95.62 74 THR A CA 1
ATOM 607 C C . THR A 1 74 ? 13.351 2.480 -6.167 1.00 95.62 74 THR A C 1
ATOM 609 O O . THR A 1 74 ? 13.096 3.503 -6.811 1.00 95.62 74 THR A O 1
ATOM 612 N N . GLY A 1 75 ? 12.488 1.963 -5.286 1.00 91.56 75 GLY A N 1
ATOM 613 C CA . GLY A 1 75 ? 11.196 2.592 -4.982 1.00 91.56 75 GLY A CA 1
ATOM 614 C C . GLY A 1 75 ? 11.307 4.094 -4.657 1.00 91.56 75 GLY A C 1
ATOM 615 O O . GLY A 1 75 ? 10.637 4.894 -5.309 1.00 91.56 75 GLY A O 1
ATOM 616 N N . PRO A 1 76 ? 12.210 4.524 -3.750 1.00 92.81 76 PRO A N 1
ATOM 617 C CA . PRO A 1 76 ? 12.400 5.943 -3.438 1.00 92.81 76 PRO A CA 1
ATOM 618 C C . PRO A 1 76 ? 12.864 6.805 -4.620 1.00 92.81 76 PRO A C 1
ATOM 620 O O . PRO A 1 76 ? 12.427 7.947 -4.760 1.00 92.81 76 PRO A O 1
ATOM 623 N N . GLN A 1 77 ? 13.745 6.283 -5.482 1.00 93.81 77 GLN A N 1
ATOM 624 C CA . GLN A 1 77 ? 14.169 7.004 -6.689 1.00 93.81 77 GLN A CA 1
ATOM 625 C C . GLN A 1 77 ? 12.999 7.187 -7.656 1.00 93.81 77 GLN A C 1
ATOM 627 O O . GLN A 1 77 ? 12.823 8.275 -8.199 1.00 93.81 77 GLN A O 1
ATOM 632 N N . LEU A 1 78 ? 12.187 6.142 -7.827 1.00 89.94 78 LEU A N 1
ATOM 633 C CA . LEU A 1 78 ? 11.032 6.152 -8.715 1.00 89.94 78 LEU A CA 1
ATOM 634 C C . LEU A 1 78 ? 9.948 7.120 -8.217 1.00 89.94 78 LEU A C 1
ATOM 636 O O . LEU A 1 78 ? 9.471 7.945 -8.993 1.00 89.94 78 LEU A O 1
ATOM 640 N N . LEU A 1 79 ? 9.645 7.102 -6.912 1.00 86.44 79 LEU A N 1
ATOM 641 C CA . LEU A 1 79 ? 8.739 8.058 -6.264 1.00 86.44 79 LEU A CA 1
ATOM 642 C C . LEU A 1 79 ? 9.195 9.510 -6.472 1.00 86.44 79 LEU A C 1
ATOM 644 O O . LEU A 1 79 ? 8.386 10.375 -6.802 1.00 86.44 79 LEU A O 1
ATOM 648 N N . LYS A 1 80 ? 10.491 9.788 -6.284 1.00 90.62 80 LYS A N 1
ATOM 649 C CA . LYS A 1 80 ? 11.038 11.140 -6.449 1.00 90.62 80 LYS A CA 1
ATOM 650 C C . LYS A 1 80 ? 10.973 11.611 -7.900 1.00 90.62 80 LYS A C 1
ATOM 652 O O . LYS A 1 80 ? 10.683 12.779 -8.146 1.00 90.62 80 LYS A O 1
ATOM 657 N N . GLU A 1 81 ? 11.301 10.737 -8.845 1.00 89.12 81 GLU A N 1
ATOM 658 C CA . GLU A 1 81 ? 11.408 11.113 -10.252 1.00 89.12 81 GLU A CA 1
ATOM 659 C C . GLU A 1 81 ? 10.043 11.274 -10.929 1.00 89.12 81 GLU A C 1
ATOM 661 O O . GLU A 1 81 ? 9.851 12.207 -11.708 1.00 89.12 81 GLU A O 1
ATOM 666 N N . PHE A 1 82 ? 9.083 10.409 -10.604 1.00 85.31 82 PHE A N 1
ATOM 667 C CA . PHE A 1 82 ? 7.767 10.389 -11.246 1.00 85.31 82 PHE A CA 1
ATOM 668 C C . PHE A 1 82 ? 6.638 10.790 -10.292 1.00 85.31 82 PHE A C 1
ATOM 670 O O . PHE A 1 82 ? 5.514 10.293 -10.388 1.00 85.31 82 PHE A O 1
ATOM 677 N N . VAL A 1 83 ? 6.936 11.710 -9.372 1.00 83.31 83 VAL A N 1
ATOM 678 C CA . VAL A 1 83 ? 5.974 12.215 -8.389 1.00 83.31 83 VAL A CA 1
ATOM 679 C C . VAL A 1 83 ? 4.684 12.699 -9.064 1.00 83.31 83 VAL A C 1
ATOM 681 O O . VAL A 1 83 ? 4.709 13.394 -10.082 1.00 83.31 83 VAL A O 1
ATOM 684 N N . GLY A 1 84 ? 3.538 12.312 -8.500 1.00 81.62 84 GLY A N 1
ATOM 685 C CA . GLY A 1 84 ? 2.215 12.691 -9.006 1.00 81.62 84 GLY A CA 1
ATOM 686 C C . GLY A 1 84 ? 1.742 11.925 -10.248 1.00 81.62 84 GLY A C 1
ATOM 687 O O . GLY A 1 84 ? 0.666 12.230 -10.760 1.00 81.62 84 GLY A O 1
ATOM 688 N N . GLN A 1 85 ? 2.499 10.936 -10.735 1.00 87.50 85 GLN A N 1
ATOM 689 C CA . GLN A 1 85 ? 2.089 10.093 -11.859 1.00 87.50 85 GLN A CA 1
ATOM 690 C C . GLN A 1 85 ? 1.539 8.744 -11.379 1.00 87.50 85 GLN A C 1
ATOM 692 O O . GLN A 1 85 ? 2.048 8.145 -10.436 1.00 87.50 85 GLN A O 1
ATOM 697 N N . ASN A 1 86 ? 0.517 8.235 -12.071 1.00 87.31 86 ASN A N 1
ATOM 698 C CA . ASN A 1 86 ? 0.126 6.827 -11.964 1.00 87.31 86 ASN A CA 1
ATOM 699 C C . ASN A 1 86 ? 1.064 5.942 -12.805 1.00 87.31 86 ASN A C 1
ATOM 701 O O . ASN A 1 86 ? 1.830 6.450 -13.624 1.00 87.31 86 ASN A O 1
ATOM 705 N N . PHE A 1 87 ? 0.982 4.616 -12.657 1.00 91.38 87 PHE A N 1
ATOM 706 C CA . PHE A 1 87 ? 1.895 3.690 -13.340 1.00 91.38 87 PHE A CA 1
ATOM 707 C C . PHE A 1 87 ? 1.926 3.850 -14.869 1.00 91.38 87 PHE A C 1
ATOM 709 O O . PHE A 1 87 ? 3.003 3.891 -15.464 1.00 91.38 87 PHE A O 1
ATOM 716 N N . ARG A 1 88 ? 0.766 4.068 -15.503 1.00 93.94 88 ARG A N 1
ATOM 717 C CA . ARG A 1 88 ? 0.680 4.383 -16.939 1.00 93.94 88 ARG A CA 1
ATOM 718 C C . ARG A 1 88 ? 1.488 5.640 -17.292 1.00 93.94 88 ARG A C 1
ATOM 720 O O . ARG A 1 88 ? 2.260 5.616 -18.247 1.00 93.94 88 ARG A O 1
ATOM 727 N N . GLY A 1 89 ? 1.347 6.720 -16.523 1.00 94.50 89 GLY A N 1
ATOM 728 C CA . GLY A 1 89 ? 2.147 7.937 -16.689 1.00 94.50 89 GLY A CA 1
ATOM 729 C C . GLY A 1 89 ? 3.647 7.676 -16.533 1.00 94.50 89 GLY A C 1
ATOM 730 O O . GLY A 1 89 ? 4.436 8.105 -17.378 1.00 94.50 89 GLY A O 1
ATOM 731 N N . MET A 1 90 ? 4.032 6.888 -15.523 1.00 94.25 90 MET A N 1
ATOM 732 C CA . MET A 1 90 ? 5.433 6.526 -15.273 1.00 94.25 90 MET A CA 1
ATOM 733 C C . MET A 1 90 ? 6.049 5.785 -16.466 1.00 94.25 90 MET A C 1
ATOM 735 O O . MET A 1 90 ? 7.136 6.142 -16.915 1.00 94.25 90 MET A O 1
ATOM 739 N N . MET A 1 91 ? 5.337 4.820 -17.055 1.00 95.06 91 MET A N 1
ATOM 740 C CA . MET A 1 91 ? 5.799 4.104 -18.252 1.00 95.06 91 MET A CA 1
ATOM 741 C C . MET A 1 91 ? 5.965 5.014 -19.478 1.00 95.06 91 MET A C 1
ATOM 743 O O . MET A 1 91 ? 6.922 4.864 -20.239 1.00 95.06 91 MET A O 1
ATOM 747 N N . VAL A 1 92 ? 5.055 5.971 -19.689 1.00 95.94 92 VAL A N 1
ATOM 748 C CA . VAL A 1 92 ? 5.184 6.968 -20.771 1.00 95.94 92 VAL A CA 1
ATOM 749 C C . VAL A 1 92 ? 6.422 7.838 -20.553 1.00 95.94 92 VAL A C 1
ATOM 751 O O . VAL A 1 92 ? 7.181 8.099 -21.489 1.00 95.94 92 VAL A O 1
ATOM 754 N N . SER A 1 93 ? 6.668 8.240 -19.308 1.00 95.12 93 SER A N 1
ATOM 755 C CA . SER A 1 93 ? 7.839 9.037 -18.944 1.00 95.12 93 SER A CA 1
ATOM 756 C C . SER A 1 93 ? 9.148 8.246 -19.103 1.00 95.12 93 SER A C 1
ATOM 758 O O . SER A 1 93 ? 10.128 8.802 -19.599 1.00 95.12 93 SER A O 1
ATOM 760 N N . LEU A 1 94 ? 9.158 6.944 -18.785 1.00 95.38 94 LEU A N 1
ATOM 761 C CA . LEU A 1 94 ? 10.293 6.039 -19.021 1.00 95.38 94 LEU A CA 1
ATOM 762 C C . LEU A 1 94 ? 10.627 5.905 -20.513 1.00 95.38 94 LEU A C 1
ATOM 764 O O . LEU A 1 94 ? 11.781 6.112 -20.890 1.00 95.38 94 LEU A O 1
ATOM 768 N N . GLN A 1 95 ? 9.631 5.634 -21.364 1.00 96.25 95 GLN A N 1
ATOM 769 C CA . GLN A 1 95 ? 9.802 5.576 -22.825 1.00 96.25 95 GLN A CA 1
ATOM 770 C C . GLN A 1 95 ? 10.461 6.850 -23.364 1.00 96.25 95 GLN A C 1
ATOM 772 O O . GLN A 1 95 ? 11.477 6.797 -24.062 1.00 96.25 95 GLN A O 1
ATOM 777 N N . LYS A 1 96 ? 9.934 8.013 -22.957 1.00 96.44 96 LYS A N 1
ATOM 778 C CA . LYS A 1 96 ? 10.458 9.322 -23.358 1.00 96.44 96 LYS A CA 1
ATOM 779 C C . LYS A 1 96 ? 11.888 9.556 -22.868 1.00 96.44 96 LYS A C 1
ATOM 781 O O . LYS A 1 96 ? 12.707 10.063 -23.628 1.00 96.44 96 LYS A O 1
ATOM 786 N N . LYS A 1 97 ? 12.193 9.211 -21.613 1.00 96.00 97 LYS A N 1
ATOM 787 C CA . LYS A 1 97 ? 13.518 9.425 -21.010 1.00 96.00 97 LYS A CA 1
ATOM 788 C C . LYS A 1 97 ? 14.604 8.592 -21.691 1.00 96.00 97 LYS A C 1
ATOM 790 O O . LYS A 1 97 ? 15.710 9.081 -21.893 1.00 96.00 97 LYS A O 1
ATOM 795 N N . TYR A 1 98 ? 14.291 7.348 -22.041 1.00 96.50 98 TYR A N 1
ATOM 796 C CA . TYR A 1 98 ? 15.273 6.377 -22.527 1.00 96.50 98 TYR A CA 1
ATOM 797 C C . TYR A 1 98 ? 15.257 6.154 -24.042 1.00 96.50 98 TYR A C 1
ATOM 799 O O . TYR A 1 98 ? 16.109 5.414 -24.549 1.00 96.50 98 TYR A O 1
ATOM 807 N N . GLY A 1 99 ? 14.320 6.789 -24.751 1.00 96.62 99 GLY A N 1
ATOM 808 C CA . GLY A 1 99 ? 14.209 6.734 -26.206 1.00 96.62 99 GLY A CA 1
ATOM 809 C C . GLY A 1 99 ? 13.848 5.340 -26.712 1.00 96.62 99 GLY A C 1
ATOM 810 O O . GLY A 1 99 ? 14.540 4.813 -27.580 1.00 96.62 99 GLY A O 1
ATOM 811 N N . PHE A 1 100 ? 12.816 4.725 -26.133 1.00 96.88 100 PHE A N 1
ATOM 812 C CA . PHE A 1 100 ? 12.246 3.466 -26.619 1.00 96.88 100 PHE A CA 1
ATOM 813 C C . PHE A 1 100 ? 10.719 3.543 -26.668 1.00 96.88 100 PHE A C 1
ATOM 815 O O . PHE A 1 100 ? 10.115 4.394 -26.019 1.00 96.88 100 PHE A O 1
ATOM 822 N N . GLU A 1 101 ? 10.110 2.627 -27.414 1.00 96.38 101 GLU A N 1
ATOM 823 C CA . GLU A 1 101 ? 8.660 2.485 -27.530 1.00 96.38 101 GLU A CA 1
ATOM 824 C C . GLU A 1 101 ? 8.248 1.078 -27.099 1.00 96.38 101 GLU A C 1
ATOM 826 O O . GLU A 1 101 ? 8.873 0.093 -27.488 1.00 96.38 101 GLU A O 1
ATOM 831 N N . ILE A 1 102 ? 7.190 0.993 -26.297 1.00 96.31 102 ILE A N 1
ATOM 832 C CA . ILE A 1 102 ? 6.558 -0.254 -25.881 1.00 96.31 102 ILE A CA 1
ATOM 833 C C . ILE A 1 102 ? 5.307 -0.433 -26.749 1.00 96.31 102 ILE A C 1
ATOM 835 O O . ILE A 1 102 ? 4.439 0.447 -26.737 1.00 96.31 102 ILE A O 1
ATOM 839 N N . PRO A 1 103 ? 5.161 -1.557 -27.473 1.00 96.88 103 PRO A N 1
ATOM 840 C CA . PRO A 1 103 ? 3.937 -1.850 -28.209 1.00 96.88 103 PRO A CA 1
ATOM 841 C C . PRO A 1 103 ? 2.703 -1.796 -27.300 1.00 96.88 103 PRO A C 1
ATOM 843 O O . PRO A 1 103 ? 2.744 -2.285 -26.175 1.00 96.88 103 PRO A O 1
ATOM 846 N N . GLU A 1 104 ? 1.583 -1.263 -27.790 1.00 95.75 104 GLU A N 1
ATOM 847 C CA . GLU A 1 104 ? 0.380 -1.019 -26.975 1.00 95.75 104 GLU A CA 1
ATOM 848 C C . GLU A 1 104 ? -0.113 -2.264 -26.215 1.00 95.75 104 GLU A C 1
ATOM 850 O O . GLU A 1 104 ? -0.453 -2.185 -25.034 1.00 95.75 104 GLU A O 1
ATOM 855 N N . ALA A 1 105 ? -0.102 -3.430 -26.867 1.00 96.69 105 ALA A N 1
ATOM 856 C CA . ALA A 1 105 ? -0.501 -4.688 -26.239 1.00 96.69 105 ALA A CA 1
ATOM 857 C C . ALA A 1 105 ? 0.390 -5.043 -25.036 1.00 96.69 105 ALA A C 1
ATOM 859 O O . ALA A 1 105 ? -0.110 -5.437 -23.987 1.00 96.69 105 ALA A O 1
ATOM 860 N N . GLU A 1 106 ? 1.704 -4.862 -25.169 1.00 96.25 106 GLU A N 1
ATOM 861 C CA . GLU A 1 106 ? 2.664 -5.087 -24.088 1.00 96.25 106 GLU A CA 1
ATOM 862 C C . GLU A 1 106 ? 2.549 -4.011 -23.002 1.00 96.25 106 GLU A C 1
ATOM 864 O O . GLU A 1 106 ? 2.610 -4.311 -21.810 1.00 96.25 106 GLU A O 1
ATOM 869 N N . PHE A 1 107 ? 2.321 -2.759 -23.398 1.00 96.38 107 PHE A N 1
ATOM 870 C CA . PHE A 1 107 ? 2.104 -1.660 -22.469 1.00 96.38 107 PHE A CA 1
ATOM 871 C C . PHE A 1 107 ? 0.927 -1.965 -21.535 1.00 96.38 107 PHE A C 1
ATOM 873 O O . PHE A 1 107 ? 1.040 -1.838 -20.316 1.00 96.38 107 PHE A O 1
ATOM 880 N N . ASN A 1 108 ? -0.198 -2.403 -22.104 1.00 93.75 108 ASN A N 1
ATOM 881 C CA . ASN A 1 108 ? -1.385 -2.750 -21.332 1.00 93.75 108 ASN A CA 1
ATOM 882 C C . ASN A 1 108 ? -1.141 -3.972 -20.431 1.00 93.75 108 ASN A C 1
ATOM 884 O O . ASN A 1 108 ? -1.557 -3.942 -19.280 1.00 93.75 108 ASN A O 1
ATOM 888 N N . GLN A 1 109 ? -0.363 -4.969 -20.873 1.00 95.94 109 GLN A N 1
ATOM 889 C CA . GLN A 1 109 ? 0.037 -6.090 -20.008 1.00 95.94 109 GLN A CA 1
ATOM 890 C C . GLN A 1 109 ? 0.810 -5.633 -18.765 1.00 95.94 109 GLN A C 1
ATOM 892 O O . GLN A 1 109 ? 0.584 -6.160 -17.678 1.00 95.94 109 GLN A O 1
ATOM 897 N N . TYR A 1 110 ? 1.720 -4.664 -18.890 1.00 96.50 110 TYR A N 1
ATOM 898 C CA . TYR A 1 110 ? 2.427 -4.116 -17.728 1.00 96.50 110 TYR A CA 1
ATOM 899 C C . TYR A 1 110 ? 1.491 -3.366 -16.780 1.00 96.50 110 TYR A C 1
ATOM 901 O O . TYR A 1 110 ? 1.608 -3.531 -15.567 1.00 96.50 110 TYR A O 1
ATOM 909 N N . VAL A 1 111 ? 0.558 -2.576 -17.319 1.00 92.62 111 VAL A N 1
ATOM 910 C CA . VAL A 1 111 ? -0.452 -1.874 -16.513 1.00 92.62 111 VAL A CA 1
ATOM 911 C C . VAL A 1 111 ? -1.332 -2.866 -15.754 1.00 92.62 111 VAL A C 1
ATOM 913 O O . VAL A 1 111 ? -1.524 -2.703 -14.554 1.00 92.62 111 VAL A O 1
ATOM 916 N N . ASP A 1 112 ? -1.798 -3.925 -16.415 1.00 91.31 112 ASP A N 1
ATOM 917 C CA . ASP A 1 112 ? -2.645 -4.950 -15.797 1.00 91.31 112 ASP A CA 1
ATOM 918 C C . ASP A 1 112 ? -1.894 -5.748 -14.715 1.00 91.31 112 ASP A C 1
ATOM 920 O O . ASP A 1 112 ? -2.480 -6.179 -13.719 1.00 91.31 112 ASP A O 1
ATOM 924 N N . ARG A 1 113 ? -0.575 -5.930 -14.880 1.00 95.50 113 ARG A N 1
ATOM 925 C CA . ARG A 1 113 ? 0.293 -6.618 -13.910 1.00 95.50 113 ARG A CA 1
ATOM 926 C C . ARG A 1 113 ? 0.626 -5.778 -12.677 1.00 95.50 113 ARG A C 1
ATOM 928 O O . ARG A 1 113 ? 0.982 -6.367 -11.656 1.00 95.50 113 ARG A O 1
ATOM 935 N N . GLU A 1 114 ? 0.545 -4.448 -12.749 1.00 95.75 114 GLU A N 1
ATOM 936 C CA . GLU A 1 114 ? 1.025 -3.556 -11.684 1.00 95.75 114 GLU A CA 1
ATOM 937 C C . GLU A 1 114 ? 0.349 -3.835 -10.344 1.00 95.75 114 GLU A C 1
ATOM 939 O O . GLU A 1 114 ? 1.033 -4.166 -9.373 1.00 95.75 114 GLU A O 1
ATOM 944 N N . LEU A 1 115 ? -0.984 -3.815 -10.306 1.00 95.06 115 LEU A N 1
ATOM 945 C CA . LEU A 1 115 ? -1.727 -4.048 -9.072 1.00 95.06 115 LEU A CA 1
ATOM 946 C C . LEU A 1 115 ? -1.414 -5.425 -8.474 1.00 95.06 115 LEU A C 1
ATOM 948 O O . LEU A 1 115 ? -1.232 -5.549 -7.264 1.00 95.06 115 LEU A O 1
ATOM 952 N N . GLY A 1 116 ? -1.310 -6.455 -9.319 1.00 96.75 116 GLY A N 1
ATOM 953 C CA . GLY A 1 116 ? -0.951 -7.806 -8.887 1.00 96.75 116 GLY A CA 1
ATOM 954 C C . GLY A 1 116 ? 0.438 -7.858 -8.251 1.00 96.75 116 GLY A C 1
ATOM 955 O O . GLY A 1 116 ? 0.610 -8.458 -7.192 1.00 96.75 116 GLY A O 1
ATOM 956 N N . LYS A 1 117 ? 1.414 -7.167 -8.847 1.00 97.56 117 LYS A N 1
ATOM 957 C CA . LYS A 1 117 ? 2.779 -7.083 -8.321 1.00 97.56 117 LYS A CA 1
ATOM 958 C C . LYS A 1 117 ? 2.843 -6.313 -7.000 1.00 97.56 117 LYS A C 1
ATOM 960 O O . LYS A 1 117 ? 3.556 -6.724 -6.088 1.00 97.56 117 LYS A O 1
ATOM 965 N N . VAL A 1 118 ? 2.085 -5.224 -6.875 1.00 96.94 118 VAL A N 1
ATOM 966 C CA . VAL A 1 118 ? 1.969 -4.458 -5.624 1.00 96.94 118 VAL A CA 1
ATOM 967 C C . VAL A 1 118 ? 1.377 -5.330 -4.516 1.00 96.94 118 VAL A C 1
ATOM 969 O O . VAL A 1 118 ? 1.943 -5.395 -3.426 1.00 96.94 118 VAL A O 1
ATOM 972 N N . VAL A 1 119 ? 0.283 -6.043 -4.800 1.00 97.81 119 VAL A N 1
ATOM 973 C CA . VAL A 1 119 ? -0.342 -6.983 -3.856 1.00 97.81 119 VAL A CA 1
ATOM 974 C C . VAL A 1 119 ? 0.645 -8.070 -3.428 1.00 97.81 119 VAL A C 1
ATOM 976 O O . VAL A 1 119 ? 0.837 -8.270 -2.232 1.00 97.81 119 VAL A O 1
ATOM 979 N N . GLU A 1 120 ? 1.330 -8.713 -4.377 1.00 98.06 120 GLU A N 1
ATOM 980 C CA . GLU A 1 120 ? 2.325 -9.754 -4.093 1.00 98.06 120 GLU A CA 1
ATOM 981 C C . GLU A 1 120 ? 3.441 -9.244 -3.164 1.00 98.06 120 GLU A C 1
ATOM 983 O O . GLU A 1 120 ? 3.832 -9.920 -2.207 1.00 98.06 120 GLU A O 1
ATOM 988 N N . THR A 1 121 ? 3.956 -8.040 -3.423 1.00 98.00 121 THR A N 1
ATOM 989 C CA . THR A 1 121 ? 4.998 -7.421 -2.596 1.00 98.00 121 THR A CA 1
ATOM 990 C C . THR A 1 121 ? 4.492 -7.130 -1.185 1.00 98.00 121 THR A C 1
ATOM 992 O O . THR A 1 121 ? 5.195 -7.422 -0.215 1.00 98.00 121 THR A O 1
ATOM 995 N N . LEU A 1 122 ? 3.265 -6.622 -1.042 1.00 98.19 122 LEU A N 1
ATOM 996 C CA . LEU A 1 122 ? 2.657 -6.344 0.261 1.00 98.19 122 LEU A CA 1
ATOM 997 C C . LEU A 1 122 ? 2.426 -7.623 1.069 1.00 98.19 122 LEU A C 1
ATOM 999 O O . LEU A 1 122 ? 2.814 -7.682 2.232 1.00 98.19 122 LEU A O 1
ATOM 1003 N N . GLU A 1 123 ? 1.899 -8.685 0.459 1.00 98.12 123 GLU A N 1
ATOM 1004 C CA . GLU A 1 123 ? 1.705 -9.979 1.132 1.00 98.12 123 GLU A CA 1
ATOM 1005 C C . GLU A 1 123 ? 3.031 -10.594 1.614 1.00 98.12 123 GLU A C 1
ATOM 1007 O O . GLU A 1 123 ? 3.082 -11.338 2.602 1.00 98.12 123 GLU A O 1
ATOM 1012 N N . LYS A 1 124 ? 4.146 -10.244 0.969 1.00 98.00 124 LYS A N 1
ATOM 1013 C CA . LYS A 1 124 ? 5.484 -10.674 1.385 1.00 98.00 124 LYS A CA 1
ATOM 1014 C C . LYS A 1 124 ? 6.067 -9.797 2.490 1.00 98.00 124 LYS A C 1
ATOM 1016 O O . LYS A 1 124 ? 6.569 -10.352 3.469 1.00 98.00 124 LYS A O 1
ATOM 1021 N N . LYS A 1 125 ? 5.986 -8.472 2.354 1.00 98.06 125 LYS A N 1
ATOM 1022 C CA . LYS A 1 125 ? 6.844 -7.523 3.084 1.00 98.06 125 LYS A CA 1
ATOM 1023 C C . LYS A 1 125 ? 6.117 -6.523 3.986 1.00 98.06 125 LYS A C 1
ATOM 1025 O O . LYS A 1 125 ? 6.801 -5.828 4.720 1.00 98.06 125 LYS A O 1
ATOM 1030 N N . ALA A 1 126 ? 4.787 -6.407 3.937 1.00 98.19 126 ALA A N 1
ATOM 1031 C CA . ALA A 1 126 ? 4.108 -5.341 4.676 1.00 98.19 126 ALA A CA 1
ATOM 1032 C C . ALA A 1 126 ? 4.282 -5.467 6.196 1.00 98.19 126 ALA A C 1
ATOM 1034 O O . ALA A 1 126 ? 4.200 -6.559 6.764 1.00 98.19 126 ALA A O 1
ATOM 1035 N N . GLU A 1 127 ? 4.479 -4.314 6.831 1.00 98.50 127 GLU A N 1
ATOM 1036 C CA . GLU A 1 127 ? 4.663 -4.148 8.270 1.00 98.50 127 GLU A CA 1
ATOM 1037 C C . GLU A 1 127 ? 3.637 -3.138 8.803 1.00 98.50 127 GLU A C 1
ATOM 1039 O O . GLU A 1 127 ? 3.253 -2.210 8.079 1.00 98.50 127 GLU A O 1
ATOM 1044 N N . PRO A 1 128 ? 3.140 -3.308 10.040 1.00 98.44 128 PRO A N 1
ATOM 1045 C CA . PRO A 1 128 ? 2.216 -2.345 10.625 1.00 98.44 128 PRO A CA 1
ATOM 1046 C C . PRO A 1 128 ? 2.920 -1.004 10.851 1.00 98.44 128 PRO A C 1
ATOM 1048 O O . PRO A 1 128 ? 4.121 -0.960 11.105 1.00 98.44 128 PRO A O 1
ATOM 1051 N N . CYS A 1 129 ? 2.167 0.094 10.812 1.00 98.50 129 CYS A N 1
ATOM 1052 C CA . CYS A 1 129 ? 2.674 1.366 11.319 1.00 98.50 129 CYS A CA 1
ATOM 1053 C C . CYS A 1 129 ? 2.886 1.291 12.840 1.00 98.50 129 CYS A C 1
ATOM 1055 O O . CYS A 1 129 ? 2.098 0.661 13.554 1.00 98.50 129 CYS A O 1
ATOM 1057 N N . ASP A 1 130 ? 3.920 1.975 13.334 1.00 98.12 130 ASP A N 1
ATOM 1058 C CA . ASP A 1 130 ? 4.261 2.013 14.757 1.00 98.12 130 ASP A CA 1
ATOM 1059 C C . ASP A 1 130 ? 3.053 2.419 15.616 1.00 98.12 130 ASP A C 1
ATOM 1061 O O . ASP A 1 130 ? 2.450 3.478 15.429 1.00 98.12 130 ASP A O 1
ATOM 1065 N N . GLY A 1 131 ? 2.684 1.568 16.576 1.00 98.12 131 GLY A N 1
ATOM 1066 C CA . GLY A 1 131 ? 1.574 1.820 17.496 1.00 98.12 131 GLY A CA 1
ATOM 1067 C C . GLY A 1 131 ? 0.170 1.595 16.916 1.00 98.12 131 GLY A C 1
ATOM 1068 O O . GLY A 1 131 ? -0.807 1.630 17.673 1.00 98.12 131 GLY A O 1
ATOM 1069 N N . ALA A 1 132 ? 0.029 1.376 15.602 1.00 98.31 132 ALA A N 1
ATOM 1070 C CA . ALA A 1 132 ? -1.279 1.267 14.954 1.00 98.31 132 ALA A CA 1
ATOM 1071 C C . ALA A 1 132 ? -2.061 0.052 15.468 1.00 98.31 132 ALA A C 1
ATOM 1073 O O . ALA A 1 132 ? -3.229 0.167 15.848 1.00 98.31 132 ALA A O 1
ATOM 1074 N N . THR A 1 133 ? -1.405 -1.105 15.556 1.00 98.25 133 THR A N 1
ATOM 1075 C CA . THR A 1 133 ? -2.030 -2.344 16.034 1.00 98.25 133 THR A CA 1
ATOM 1076 C C . THR A 1 133 ? -2.476 -2.220 17.494 1.00 98.25 133 THR A C 1
ATOM 1078 O O . THR A 1 133 ? -3.582 -2.629 17.841 1.00 98.25 133 THR A O 1
ATOM 1081 N N . GLU A 1 134 ? -1.676 -1.596 18.355 1.00 98.38 134 GLU A N 1
ATOM 1082 C CA . GLU A 1 134 ? -1.984 -1.385 19.770 1.00 98.38 134 GLU A CA 1
ATOM 1083 C C . GLU A 1 134 ? -3.185 -0.454 19.961 1.00 98.38 134 GLU A C 1
ATOM 1085 O O . GLU A 1 134 ? -4.016 -0.667 20.853 1.00 98.38 134 GLU A O 1
ATOM 1090 N N . VAL A 1 135 ? -3.290 0.590 19.134 1.00 98.31 135 VAL A N 1
ATOM 1091 C CA . VAL A 1 135 ? -4.448 1.491 19.120 1.00 98.31 135 VAL A CA 1
ATOM 1092 C C . VAL A 1 135 ? -5.694 0.743 18.653 1.00 98.31 135 VAL A C 1
ATOM 1094 O O . VAL A 1 135 ? -6.720 0.807 19.339 1.00 98.31 135 VAL A O 1
ATOM 1097 N N . LEU A 1 136 ? -5.604 -0.019 17.559 1.00 98.50 136 LEU A N 1
ATOM 1098 C CA . LEU A 1 136 ? -6.715 -0.835 17.063 1.00 98.50 136 LEU A CA 1
ATOM 1099 C C . LEU A 1 136 ? -7.196 -1.837 18.109 1.00 98.50 136 LEU A C 1
ATOM 1101 O O . LEU A 1 136 ? -8.398 -1.936 18.352 1.00 98.50 136 LEU A O 1
ATOM 1105 N N . GLU A 1 137 ? -6.286 -2.514 18.807 1.00 98.38 137 GLU A N 1
ATOM 1106 C CA . GLU A 1 137 ? -6.653 -3.432 19.881 1.00 98.38 137 GLU A CA 1
ATOM 1107 C C . GLU A 1 137 ? -7.428 -2.745 21.006 1.00 98.38 137 GLU A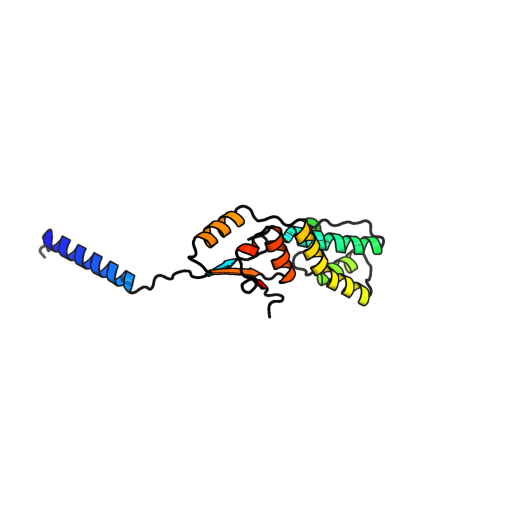 C 1
ATOM 1109 O O . GLU A 1 137 ? -8.441 -3.275 21.472 1.00 98.38 137 GLU A O 1
ATOM 1114 N N . LYS A 1 138 ? -6.970 -1.573 21.460 1.00 98.38 138 LYS A N 1
ATOM 1115 C CA . LYS A 1 138 ? -7.644 -0.807 22.520 1.00 98.38 138 LYS A CA 1
ATOM 1116 C C . LYS A 1 138 ? -9.040 -0.373 22.080 1.00 98.38 138 LYS A C 1
ATOM 1118 O O . LYS A 1 138 ? -9.999 -0.533 22.839 1.00 98.38 138 LYS A O 1
ATOM 1123 N N . LEU A 1 139 ? -9.166 0.140 20.858 1.00 98.00 139 LEU A N 1
ATOM 1124 C CA . LEU A 1 139 ? -10.443 0.581 20.301 1.00 98.00 139 LEU A CA 1
ATOM 1125 C C . LEU A 1 139 ? -11.405 -0.596 20.124 1.00 98.00 139 LEU A C 1
ATOM 1127 O O . LEU A 1 139 ? -12.535 -0.537 20.613 1.00 98.00 139 LEU A O 1
ATOM 1131 N N . PHE A 1 140 ? -10.937 -1.701 19.547 1.00 97.06 140 PHE A N 1
ATOM 1132 C CA . PHE A 1 140 ? -11.733 -2.905 19.332 1.00 97.06 140 PHE A CA 1
ATOM 1133 C C . PHE A 1 140 ? -12.201 -3.551 20.643 1.00 97.06 140 PHE A C 1
ATOM 1135 O O . PHE A 1 140 ? -13.344 -4.012 20.731 1.00 97.06 140 PHE A O 1
ATOM 1142 N N . LYS A 1 141 ? -11.350 -3.571 21.683 1.00 97.69 141 LYS A N 1
ATOM 1143 C CA . LYS A 1 141 ? -11.702 -4.059 23.031 1.00 97.69 141 LYS A CA 1
ATOM 1144 C C . LYS A 1 141 ? -12.709 -3.145 23.731 1.00 97.69 141 LYS A C 1
ATOM 1146 O O . LYS A 1 141 ? -13.525 -3.635 24.503 1.00 97.69 141 LYS A O 1
ATOM 1151 N N . SER A 1 142 ? -12.688 -1.839 23.451 1.00 96.75 142 SER A N 1
ATOM 1152 C CA . SER A 1 142 ? -13.601 -0.882 24.088 1.00 96.75 142 SER A CA 1
ATOM 1153 C C . SER A 1 142 ? -15.069 -1.090 23.708 1.00 96.75 142 SER A C 1
ATOM 1155 O O . SER A 1 142 ? -15.943 -0.724 24.490 1.00 96.75 142 SER A O 1
ATOM 1157 N N . LYS A 1 143 ? -15.337 -1.634 22.508 1.00 94.56 143 LYS A N 1
ATOM 1158 C CA . LYS A 1 143 ? -16.684 -1.789 21.924 1.00 94.56 143 LYS A CA 1
ATOM 1159 C C . LYS A 1 143 ? -17.504 -0.489 21.871 1.00 94.56 143 LYS A C 1
ATOM 1161 O O . LYS A 1 143 ? -18.720 -0.535 21.732 1.00 94.56 143 LYS A O 1
ATOM 1166 N N . LYS A 1 144 ? -16.842 0.670 21.979 1.00 94.88 144 LYS A N 1
ATOM 1167 C CA . LYS A 1 144 ? -17.487 1.991 21.965 1.00 94.88 144 LYS A CA 1
ATOM 1168 C C . LYS A 1 144 ? -17.755 2.515 20.559 1.00 94.88 144 LYS A C 1
ATOM 1170 O O . LYS A 1 144 ? -18.649 3.338 20.401 1.00 94.88 144 LYS A O 1
ATOM 1175 N N . TYR A 1 145 ? -16.969 2.062 19.586 1.00 96.19 145 TYR A N 1
ATOM 1176 C CA . TYR A 1 145 ? -16.981 2.576 18.223 1.00 96.19 145 TYR A CA 1
ATOM 1177 C C . TYR A 1 145 ? -17.109 1.430 17.227 1.00 96.19 145 TYR A C 1
ATOM 1179 O O . TYR A 1 145 ? -16.514 0.368 17.442 1.00 96.19 145 TYR A O 1
ATOM 1187 N N . GLY A 1 146 ? -17.833 1.661 16.136 1.00 97.06 146 GLY A N 1
ATOM 1188 C CA . GLY A 1 146 ? -17.603 0.902 14.917 1.00 97.06 146 GLY A CA 1
ATOM 1189 C C . GLY A 1 146 ? -16.297 1.364 14.261 1.00 97.06 146 GLY A C 1
ATOM 1190 O O . GLY A 1 146 ? -15.851 2.504 14.432 1.00 97.06 146 GLY A O 1
ATOM 1191 N N . LEU A 1 147 ? -15.618 0.422 13.609 1.00 98.25 147 LEU A N 1
ATOM 1192 C CA . LEU A 1 147 ? -14.317 0.628 12.981 1.00 98.25 147 LEU A CA 1
ATOM 1193 C C . LEU A 1 147 ? -14.429 0.216 11.515 1.00 98.25 147 LEU A C 1
ATOM 1195 O O . LEU A 1 147 ? -14.962 -0.857 11.216 1.00 98.25 147 LEU A O 1
ATOM 1199 N N . ALA A 1 148 ? -13.910 1.051 10.622 1.00 98.19 148 ALA A N 1
ATOM 1200 C CA . ALA A 1 148 ? -13.855 0.769 9.194 1.00 98.19 148 ALA A CA 1
ATOM 1201 C C . ALA A 1 148 ? -12.544 1.276 8.593 1.00 98.19 148 ALA A C 1
ATOM 1203 O O . ALA A 1 148 ? -11.971 2.256 9.074 1.00 98.19 148 ALA A O 1
ATOM 1204 N N . VAL A 1 149 ? -12.102 0.628 7.520 1.00 98.38 149 VAL A N 1
ATOM 1205 C CA . VAL A 1 149 ? -10.998 1.114 6.688 1.00 98.38 149 VAL A CA 1
ATOM 1206 C C . VAL A 1 149 ? -11.591 1.837 5.484 1.00 98.38 149 VAL A C 1
ATOM 1208 O O . VAL A 1 149 ? -12.474 1.303 4.817 1.00 98.38 149 VAL A O 1
ATOM 1211 N N . VAL A 1 150 ? -11.115 3.044 5.201 1.00 97.81 150 VAL A N 1
ATOM 1212 C CA . VAL A 1 150 ? -11.502 3.860 4.047 1.00 97.81 150 VAL A CA 1
ATOM 1213 C C . VAL A 1 150 ? -10.233 4.334 3.351 1.00 97.81 150 VAL A C 1
ATOM 1215 O O . VAL A 1 150 ? -9.471 5.110 3.909 1.00 97.81 150 VAL A O 1
ATOM 1218 N N . SER A 1 151 ? -9.970 3.852 2.139 1.00 96.12 151 SER A N 1
ATOM 1219 C CA . SER A 1 151 ? -8.721 4.161 1.436 1.00 96.12 151 SER A CA 1
ATOM 1220 C C . SER A 1 151 ? -8.957 4.501 -0.031 1.00 96.12 151 SER A C 1
ATOM 1222 O O . SER A 1 151 ? -9.922 4.049 -0.649 1.00 96.12 151 SER A O 1
ATOM 1224 N N . SER A 1 152 ? -8.063 5.300 -0.610 1.00 93.38 152 SER A N 1
ATOM 1225 C CA . SER A 1 152 ? -8.028 5.562 -2.052 1.00 93.38 152 SER A CA 1
ATOM 1226 C C . SER A 1 152 ? -7.374 4.426 -2.847 1.00 93.38 152 SER A C 1
ATOM 1228 O O . SER A 1 152 ? -7.582 4.334 -4.055 1.00 93.38 152 SER A O 1
ATOM 1230 N N . SER A 1 153 ? -6.629 3.537 -2.186 1.00 92.62 153 SER A N 1
ATOM 1231 C CA . SER A 1 153 ? -6.015 2.358 -2.798 1.00 92.62 153 SER A CA 1
ATOM 1232 C C . SER A 1 153 ? -7.051 1.327 -3.249 1.00 92.62 153 SER A C 1
ATOM 1234 O O . SER A 1 153 ? -8.146 1.241 -2.692 1.00 92.62 153 SER A O 1
ATOM 1236 N N . ALA A 1 154 ? -6.702 0.505 -4.246 1.00 93.94 154 ALA A N 1
ATOM 1237 C CA . ALA A 1 154 ? -7.529 -0.618 -4.695 1.00 93.94 154 ALA A CA 1
ATOM 1238 C C . ALA A 1 154 ? -7.850 -1.584 -3.539 1.00 93.94 154 ALA A C 1
ATOM 1240 O O . ALA A 1 154 ? -7.005 -1.844 -2.681 1.00 93.94 154 ALA A O 1
ATOM 1241 N N . LEU A 1 155 ? -9.055 -2.154 -3.530 1.00 96.19 155 LEU A N 1
ATOM 1242 C CA . LEU A 1 155 ? -9.548 -2.978 -2.426 1.00 96.19 155 LEU A CA 1
ATOM 1243 C C . LEU A 1 155 ? -8.648 -4.192 -2.173 1.00 96.19 155 LEU A C 1
ATOM 1245 O O . LEU A 1 155 ? -8.316 -4.481 -1.027 1.00 96.19 155 LEU A O 1
ATOM 1249 N N . SER A 1 156 ? -8.189 -4.862 -3.234 1.00 95.69 156 SER A N 1
ATOM 1250 C CA . SER A 1 156 ? -7.266 -6.000 -3.131 1.00 95.69 156 SER A CA 1
ATOM 1251 C C . SER A 1 156 ? -5.951 -5.628 -2.440 1.00 95.69 156 SER A C 1
ATOM 1253 O O . SER A 1 156 ? -5.469 -6.389 -1.603 1.00 95.69 156 SER A O 1
ATOM 1255 N N . ARG A 1 157 ? -5.412 -4.435 -2.728 1.00 96.00 157 ARG A N 1
ATOM 1256 C CA . ARG A 1 157 ? -4.223 -3.873 -2.073 1.00 96.00 157 ARG A CA 1
ATOM 1257 C C . ARG A 1 157 ? -4.477 -3.613 -0.590 1.00 96.00 157 ARG A C 1
ATOM 1259 O O . ARG A 1 157 ? -3.690 -4.055 0.238 1.00 96.00 157 ARG A O 1
ATOM 1266 N N . VAL A 1 158 ? -5.579 -2.940 -0.253 1.00 97.56 158 VAL A N 1
ATOM 1267 C CA . VAL A 1 158 ? -5.940 -2.633 1.144 1.00 97.56 158 VAL A CA 1
ATOM 1268 C C . VAL A 1 158 ? -6.086 -3.918 1.953 1.00 97.56 158 VAL A C 1
ATOM 1270 O O . VAL A 1 158 ? -5.500 -4.054 3.025 1.00 97.56 158 VAL A O 1
ATOM 1273 N N . GLN A 1 159 ? -6.825 -4.890 1.419 1.00 97.25 159 GLN A N 1
ATOM 1274 C CA . GLN A 1 159 ? -7.047 -6.157 2.099 1.00 97.25 159 GLN A CA 1
ATOM 1275 C C . GLN A 1 159 ? -5.750 -6.961 2.254 1.00 97.25 159 GLN A C 1
ATOM 1277 O O . GLN A 1 159 ? -5.522 -7.536 3.314 1.00 97.25 159 GLN A O 1
ATOM 1282 N N . ALA A 1 160 ? -4.883 -6.989 1.237 1.00 97.56 160 ALA A N 1
ATOM 1283 C CA . ALA A 1 160 ? -3.570 -7.625 1.335 1.00 97.56 160 ALA A CA 1
ATOM 1284 C C . ALA A 1 160 ? -2.724 -7.016 2.464 1.00 97.56 160 ALA A C 1
ATOM 1286 O O . ALA A 1 160 ? -2.182 -7.757 3.285 1.00 97.56 160 ALA A O 1
ATOM 1287 N N . SER A 1 161 ? -2.690 -5.682 2.556 1.00 98.12 161 SER A N 1
ATOM 1288 C CA . SER A 1 161 ? -1.982 -4.949 3.609 1.00 98.12 161 SER A CA 1
ATOM 1289 C C . SER A 1 161 ? -2.462 -5.341 5.008 1.00 98.12 161 SER A C 1
ATOM 1291 O O . SER A 1 161 ? -1.664 -5.812 5.818 1.00 98.12 161 SER A O 1
ATOM 1293 N N . ILE A 1 162 ? -3.761 -5.202 5.300 1.00 98.50 162 ILE A N 1
ATOM 1294 C CA . ILE A 1 162 ? -4.288 -5.451 6.655 1.00 98.50 162 ILE A CA 1
ATOM 1295 C C . ILE A 1 162 ? -4.267 -6.936 7.038 1.00 98.50 162 ILE A C 1
ATOM 1297 O O . ILE A 1 162 ? -4.060 -7.250 8.211 1.00 98.50 162 ILE A O 1
ATOM 1301 N N . ARG A 1 163 ? -4.419 -7.857 6.072 1.00 98.12 163 ARG A N 1
ATOM 1302 C CA . ARG A 1 163 ? -4.270 -9.304 6.312 1.00 98.12 163 ARG A CA 1
ATOM 1303 C C . ARG A 1 163 ? -2.838 -9.656 6.674 1.00 98.12 163 ARG A C 1
ATOM 1305 O O . ARG A 1 163 ? -2.614 -10.384 7.637 1.00 98.12 163 ARG A O 1
ATOM 1312 N N . LYS A 1 164 ? -1.862 -9.128 5.929 1.00 98.31 164 LYS A N 1
ATOM 1313 C CA . LYS A 1 164 ? -0.443 -9.409 6.169 1.00 98.31 164 LYS A CA 1
ATOM 1314 C C . LYS A 1 164 ? -0.032 -9.064 7.599 1.00 98.31 164 LYS A C 1
ATOM 1316 O O . LYS A 1 164 ? 0.668 -9.843 8.239 1.00 98.31 164 LYS A O 1
ATOM 1321 N N . VAL A 1 165 ? -0.493 -7.928 8.110 1.00 98.25 165 VAL A N 1
ATOM 1322 C CA . VAL A 1 165 ? -0.147 -7.470 9.463 1.00 98.25 165 VAL A CA 1
ATOM 1323 C C . VAL A 1 165 ? -1.119 -7.970 10.543 1.00 98.25 165 VAL A C 1
ATOM 1325 O O . VAL A 1 165 ? -0.996 -7.594 11.708 1.00 98.25 165 VAL A O 1
ATOM 1328 N N . GLY A 1 166 ? -2.096 -8.810 10.180 1.00 98.12 166 GLY A N 1
ATOM 1329 C CA . GLY A 1 166 ? -3.085 -9.387 11.096 1.00 98.12 166 GLY A CA 1
ATOM 1330 C C . GLY A 1 166 ? -4.041 -8.369 11.729 1.00 98.12 166 GLY A C 1
ATOM 1331 O O . GLY A 1 166 ? -4.518 -8.588 12.848 1.00 98.12 166 GLY A O 1
ATOM 1332 N N . GLN A 1 167 ? -4.272 -7.237 11.058 1.00 98.44 167 GLN A N 1
ATOM 1333 C CA . GLN A 1 167 ? -5.219 -6.195 11.464 1.00 98.44 167 GLN A CA 1
ATOM 1334 C C . GLN A 1 167 ? -6.617 -6.399 10.861 1.00 98.44 167 GLN A C 1
ATOM 1336 O O . GLN A 1 167 ? -7.584 -5.837 11.368 1.00 98.44 167 GLN A O 1
ATOM 1341 N N . ASP A 1 168 ? -6.747 -7.235 9.831 1.00 97.81 168 ASP A N 1
ATOM 1342 C CA . ASP A 1 168 ? -8.020 -7.652 9.230 1.00 97.81 168 ASP A CA 1
ATOM 1343 C C . ASP A 1 168 ? -9.040 -8.146 10.269 1.00 97.81 168 ASP A C 1
ATOM 1345 O O . ASP A 1 168 ? -10.217 -7.822 10.190 1.00 97.81 168 ASP A O 1
ATOM 1349 N N . LYS A 1 169 ? -8.589 -8.822 11.329 1.00 97.25 169 LYS A N 1
ATOM 1350 C CA . LYS A 1 169 ? -9.443 -9.262 12.450 1.00 97.25 169 LYS A CA 1
ATOM 1351 C C . LYS A 1 169 ? -10.203 -8.140 13.181 1.00 97.25 169 LYS A C 1
ATOM 1353 O O . LYS A 1 169 ? -11.133 -8.435 13.932 1.00 97.25 169 LYS A O 1
ATOM 1358 N N . PHE A 1 170 ? -9.792 -6.877 13.035 1.00 97.94 170 PHE A N 1
ATOM 1359 C CA . PHE A 1 170 ? -10.460 -5.728 13.657 1.00 97.94 170 PHE A CA 1
ATOM 1360 C C . PHE A 1 170 ? -11.558 -5.123 12.779 1.00 97.94 170 PHE A C 1
ATOM 1362 O O . PHE A 1 170 ? -12.365 -4.340 13.286 1.00 97.94 170 PHE A O 1
ATOM 1369 N N . PHE A 1 171 ? -11.606 -5.497 11.499 1.00 96.88 171 PHE A N 1
ATOM 1370 C CA . PHE A 1 171 ? -12.490 -4.916 10.498 1.00 96.88 171 PHE A CA 1
ATOM 1371 C C . PHE A 1 171 ? -13.270 -6.025 9.782 1.00 96.88 171 PHE A C 1
ATOM 1373 O O . PHE A 1 171 ? -12.675 -6.823 9.059 1.00 96.88 171 PHE A O 1
ATOM 1380 N N . PRO A 1 172 ? -14.603 -6.090 9.935 1.00 93.00 172 PRO A N 1
ATOM 1381 C CA . PRO A 1 172 ? -15.430 -6.913 9.056 1.00 93.00 172 PRO A CA 1
ATOM 1382 C C . PRO A 1 172 ? -15.136 -6.594 7.583 1.00 93.00 172 PRO A C 1
ATOM 1384 O O . PRO A 1 172 ? -14.855 -5.442 7.246 1.00 93.00 172 PRO A O 1
ATOM 1387 N N . ALA A 1 173 ? -15.193 -7.592 6.701 1.00 89.81 173 ALA A N 1
ATOM 1388 C CA . ALA A 1 173 ? -14.819 -7.419 5.294 1.00 89.81 173 ALA A CA 1
ATOM 1389 C C . ALA A 1 173 ? -15.702 -6.378 4.581 1.00 89.81 173 ALA A C 1
ATOM 1391 O O . ALA A 1 173 ? -15.223 -5.634 3.729 1.00 89.81 173 ALA A O 1
ATOM 1392 N N . GLU A 1 174 ? -16.970 -6.291 4.977 1.00 93.25 174 GLU A N 1
ATOM 1393 C CA . GLU A 1 174 ? -17.946 -5.296 4.535 1.00 93.25 174 GLU A CA 1
ATOM 1394 C C . GLU A 1 174 ? -17.633 -3.866 5.009 1.00 93.25 174 GLU A C 1
ATOM 1396 O O . GLU A 1 174 ? -18.219 -2.915 4.504 1.00 93.25 174 GLU A O 1
ATOM 1401 N N . HIS A 1 175 ? -16.716 -3.695 5.965 1.00 96.19 175 HIS A N 1
ATOM 1402 C CA . HIS A 1 175 ? -16.287 -2.404 6.511 1.00 96.19 175 HIS A CA 1
ATOM 1403 C C . HIS A 1 175 ? -14.893 -1.990 6.012 1.00 96.19 175 HIS A C 1
ATOM 1405 O O . HIS A 1 175 ? -14.194 -1.203 6.656 1.00 96.19 175 HIS A O 1
ATOM 1411 N N . VAL A 1 176 ? -14.479 -2.517 4.860 1.00 97.56 176 VAL A N 1
ATOM 1412 C CA . VAL A 1 176 ? -13.253 -2.126 4.160 1.00 97.56 176 VAL A CA 1
ATOM 1413 C C . VAL A 1 176 ? -13.642 -1.533 2.811 1.00 97.56 176 VAL A C 1
ATOM 1415 O O . VAL A 1 176 ? -14.074 -2.243 1.906 1.00 97.56 176 VAL A O 1
ATOM 1418 N N . TYR A 1 177 ? -13.481 -0.219 2.679 1.00 97.06 177 TYR A N 1
ATOM 1419 C CA . TYR A 1 177 ? -13.931 0.557 1.528 1.00 97.06 177 TYR A CA 1
ATOM 1420 C C . TYR A 1 177 ? -12.746 1.126 0.741 1.00 97.06 177 TYR A C 1
ATOM 1422 O O . TYR A 1 177 ? -11.825 1.724 1.301 1.00 97.06 177 TYR A O 1
ATOM 1430 N N . SER A 1 178 ? -12.806 0.976 -0.579 1.00 95.88 178 SER A N 1
ATOM 1431 C CA . SER A 1 178 ? -11.857 1.502 -1.556 1.00 95.88 178 SER A CA 1
ATOM 1432 C C . SER A 1 178 ? -12.545 2.516 -2.467 1.00 95.88 178 SER A C 1
ATOM 1434 O O . SER A 1 178 ? -13.466 2.165 -3.202 1.00 95.88 178 SER A O 1
ATOM 1436 N N . ALA A 1 179 ? -12.051 3.752 -2.511 1.00 92.81 179 ALA A N 1
ATOM 1437 C CA . ALA A 1 179 ? -12.534 4.740 -3.478 1.00 92.81 179 ALA A CA 1
ATOM 1438 C C . ALA A 1 179 ? -12.207 4.346 -4.933 1.00 92.81 179 ALA A C 1
ATOM 1440 O O . ALA A 1 179 ? -12.876 4.800 -5.855 1.00 92.81 179 ALA A O 1
ATOM 1441 N N . ALA A 1 180 ? -11.191 3.500 -5.143 1.00 86.62 180 ALA A N 1
ATOM 1442 C CA . ALA A 1 180 ? -10.799 3.038 -6.469 1.00 86.62 180 ALA A CA 1
ATOM 1443 C C . ALA A 1 180 ? -11.685 1.904 -7.010 1.00 86.62 180 ALA A C 1
ATOM 1445 O O . ALA A 1 180 ? -11.796 1.765 -8.224 1.00 86.62 180 ALA A O 1
ATOM 1446 N N . THR A 1 181 ? -12.255 1.058 -6.139 1.00 86.06 181 THR A N 1
ATOM 1447 C CA . THR A 1 181 ? -12.838 -0.233 -6.575 1.00 86.06 181 THR A CA 1
ATOM 1448 C C . THR A 1 181 ? -14.046 -0.741 -5.775 1.00 86.06 181 THR A C 1
ATOM 1450 O O . THR A 1 181 ? -14.560 -1.802 -6.111 1.00 86.06 181 THR A O 1
ATOM 1453 N N . SER A 1 182 ? -14.522 -0.045 -4.735 1.00 73.00 182 SER A N 1
ATOM 1454 C CA . SER A 1 182 ? -15.666 -0.500 -3.913 1.00 73.00 182 SER A CA 1
ATOM 1455 C C . SER A 1 182 ? -17.038 0.034 -4.366 1.00 73.00 182 SER A C 1
ATOM 1457 O O . SER A 1 182 ? -17.927 0.170 -3.527 1.00 73.00 182 SER A O 1
ATOM 1459 N N . LEU A 1 183 ? -17.230 0.330 -5.657 1.00 55.59 183 LEU A N 1
ATOM 1460 C CA . LEU A 1 183 ? -18.515 0.766 -6.231 1.00 55.59 183 LEU A CA 1
ATOM 1461 C C . LEU A 1 183 ? -18.999 -0.187 -7.323 1.00 55.59 183 LEU A C 1
ATOM 1463 O O . LEU A 1 183 ? -18.167 -0.547 -8.186 1.00 55.59 183 LEU A O 1
#

Secondary structure (DSSP, 8-state):
----PPPHHHHHHHHHHHHHHHHHHHHHS------EEEE--BTTTB--HHHHHHHHHHHHHHHHHHTT------HHHHHHHTTT--HHHHHHHHHHHHT----HHHHHHHHHHHHHHHHHHHHHH--BPTTHHHHHHHHHHHTSSEEEEEESS-HHHHHHHHHHTT-GGGS-GGGEEETTT--

Organism: Aureobasidium melanogenum (NCBI:txid46634)

pLDDT: mean 92.45, std 8.65, range [51.62, 98.5]